Protein AF-A0A524HPJ0-F1 (afdb_monomer_lite)

pLDDT: mean 76.22, std 23.1, range [31.06, 98.56]

Structure (mmCIF, N/CA/C/O backbone):
data_AF-A0A524HPJ0-F1
#
_entry.id   AF-A0A524HPJ0-F1
#
loop_
_atom_site.group_PDB
_atom_site.id
_atom_site.type_symbol
_atom_site.label_atom_id
_atom_site.label_alt_id
_atom_site.label_comp_id
_atom_site.label_asym_id
_atom_site.label_entity_id
_atom_site.label_seq_id
_atom_site.pdbx_PDB_ins_code
_atom_site.Cartn_x
_atom_site.Cartn_y
_atom_site.Cartn_z
_atom_site.occupancy
_atom_site.B_iso_or_equiv
_atom_site.auth_seq_id
_atom_site.auth_comp_id
_atom_site.auth_asym_id
_atom_site.auth_atom_id
_atom_site.pdbx_PDB_model_num
ATOM 1 N N . MET A 1 1 ? 56.370 31.142 25.743 1.00 41.59 1 MET A N 1
ATOM 2 C CA . MET A 1 1 ? 56.192 31.815 24.438 1.00 41.59 1 MET A CA 1
ATOM 3 C C . MET A 1 1 ? 54.738 31.667 24.029 1.00 41.59 1 MET A C 1
ATOM 5 O O . MET A 1 1 ? 54.188 30.585 24.169 1.00 41.59 1 MET A O 1
ATOM 9 N N . ALA A 1 2 ? 54.113 32.794 23.702 1.00 38.22 2 ALA A N 1
ATOM 10 C CA . ALA A 1 2 ? 52.675 33.001 23.570 1.00 38.22 2 ALA A CA 1
ATOM 11 C C . ALA A 1 2 ? 52.107 32.526 22.221 1.00 38.22 2 ALA A C 1
ATOM 13 O O . ALA A 1 2 ? 52.840 32.444 21.241 1.00 38.22 2 ALA A O 1
ATOM 14 N N . GLY A 1 3 ? 50.790 32.305 22.165 1.00 38.19 3 GLY A N 1
ATOM 15 C CA . GLY A 1 3 ? 50.068 32.089 20.910 1.00 38.19 3 GLY A CA 1
ATOM 16 C C . GLY A 1 3 ? 48.595 31.740 21.110 1.00 38.19 3 GLY A C 1
ATOM 17 O O . GLY A 1 3 ? 48.190 30.614 20.860 1.00 38.19 3 GLY A O 1
ATOM 18 N N . ALA A 1 4 ? 47.804 32.698 21.598 1.00 39.56 4 ALA A N 1
ATOM 19 C CA . ALA A 1 4 ? 46.347 32.613 21.666 1.00 39.56 4 ALA A CA 1
ATOM 20 C C . ALA A 1 4 ? 45.723 33.004 20.314 1.00 39.56 4 ALA A C 1
ATOM 22 O O . ALA A 1 4 ? 46.095 34.033 19.752 1.00 39.56 4 ALA A O 1
ATOM 23 N N . ILE A 1 5 ? 44.730 32.248 19.836 1.00 49.81 5 ILE A N 1
ATOM 24 C CA . ILE A 1 5 ? 43.873 32.647 18.711 1.00 49.81 5 ILE A CA 1
ATOM 25 C C . ILE A 1 5 ? 42.450 32.837 19.243 1.00 49.81 5 ILE A C 1
ATOM 27 O O . ILE A 1 5 ? 41.806 31.900 19.709 1.00 49.81 5 ILE A O 1
ATOM 31 N N . ARG A 1 6 ? 41.986 34.091 19.202 1.00 38.22 6 ARG A N 1
ATOM 32 C CA . ARG A 1 6 ? 40.594 34.506 19.416 1.00 38.22 6 ARG A CA 1
ATOM 33 C C . ARG A 1 6 ? 39.878 34.515 18.066 1.00 38.22 6 ARG A C 1
ATOM 35 O O . ARG A 1 6 ? 40.414 35.077 17.119 1.00 38.22 6 ARG A O 1
ATOM 42 N N . HIS A 1 7 ? 38.631 34.053 18.020 1.00 48.28 7 HIS A N 1
ATOM 43 C CA . HIS A 1 7 ? 37.658 34.520 17.029 1.00 48.28 7 HIS A CA 1
ATOM 44 C C . HIS A 1 7 ? 36.387 35.020 17.738 1.00 48.28 7 HIS A C 1
ATOM 46 O O . HIS A 1 7 ? 35.968 34.409 18.722 1.00 48.28 7 HIS A O 1
ATOM 52 N N . PRO A 1 8 ? 35.805 36.153 17.300 1.00 53.81 8 PRO A N 1
ATOM 53 C CA . PRO A 1 8 ? 34.710 36.816 17.994 1.00 53.81 8 PRO A CA 1
ATOM 54 C C . PRO A 1 8 ? 33.339 36.345 17.497 1.00 53.81 8 PRO A C 1
ATOM 56 O O . PRO A 1 8 ? 33.149 36.063 16.315 1.00 53.81 8 PRO A O 1
ATOM 59 N N . GLY A 1 9 ? 32.361 36.346 18.402 1.00 38.16 9 GLY A N 1
ATOM 60 C CA . GLY A 1 9 ? 30.949 36.242 18.055 1.00 38.16 9 GLY A CA 1
ATOM 61 C C . GLY A 1 9 ? 30.374 37.553 17.514 1.00 38.16 9 GLY A C 1
ATOM 62 O O . GLY A 1 9 ? 30.880 38.637 17.811 1.00 38.16 9 GLY A O 1
ATOM 63 N N . ARG A 1 10 ? 29.259 37.446 16.783 1.00 39.72 10 ARG A N 1
ATOM 64 C CA . ARG A 1 10 ? 28.213 38.477 16.706 1.00 39.72 10 ARG A CA 1
ATOM 65 C C . ARG A 1 10 ? 26.840 37.809 16.605 1.00 39.72 10 ARG A C 1
ATOM 67 O O . ARG A 1 10 ? 26.602 36.981 15.736 1.00 39.72 10 ARG A O 1
ATOM 74 N N . GLN A 1 11 ? 25.980 38.186 17.545 1.00 37.00 11 GLN A N 1
ATOM 75 C CA . GLN A 1 11 ? 24.522 38.063 17.508 1.00 37.00 11 GLN A CA 1
ATOM 76 C C . GLN A 1 11 ? 23.918 39.154 16.595 1.00 37.00 11 GLN A C 1
ATOM 78 O O . GLN A 1 11 ? 24.659 39.998 16.091 1.00 37.00 11 GLN A O 1
ATOM 83 N N . TRP A 1 12 ? 22.577 39.202 16.580 1.00 32.62 12 TRP A N 1
ATOM 84 C CA . TRP A 1 12 ? 21.638 40.198 16.024 1.00 32.62 12 TRP A CA 1
ATOM 85 C C . TRP A 1 12 ? 21.085 39.801 14.648 1.00 32.62 12 TRP A C 1
ATOM 87 O O . TRP A 1 12 ? 21.830 39.384 13.777 1.00 32.62 12 TRP A O 1
ATOM 97 N N . SER A 1 13 ? 19.795 39.915 14.345 1.00 35.34 13 SER A N 1
ATOM 98 C CA . SER A 1 13 ? 18.599 40.304 15.101 1.00 35.34 13 SER A CA 1
ATOM 99 C C . SER A 1 13 ? 17.388 40.019 14.207 1.00 35.34 13 SER A C 1
ATOM 101 O O . SER A 1 13 ? 17.490 40.062 12.982 1.00 35.34 13 SER A O 1
ATOM 103 N N . SER A 1 14 ? 16.242 39.795 14.837 1.00 42.28 14 SER A N 1
ATOM 104 C CA . SER A 1 14 ? 14.907 39.784 14.245 1.00 42.28 14 SER A CA 1
ATOM 105 C C . SER A 1 14 ? 14.629 40.973 13.313 1.00 42.28 14 SER A C 1
ATOM 107 O O . SER A 1 14 ? 14.965 42.113 13.627 1.00 42.28 14 SER A O 1
ATOM 109 N N . ARG A 1 15 ? 13.908 40.714 12.215 1.00 37.38 15 ARG A N 1
ATOM 110 C CA . ARG A 1 15 ? 12.995 41.678 11.585 1.00 37.38 15 ARG A CA 1
ATOM 111 C C . ARG A 1 15 ? 11.817 40.939 10.964 1.00 37.38 15 ARG A C 1
ATOM 113 O O . ARG A 1 15 ? 11.962 40.134 10.052 1.00 37.38 15 ARG A O 1
ATOM 120 N N . SER A 1 16 ? 10.663 41.220 11.540 1.00 42.34 16 SER A N 1
ATOM 121 C CA . SER A 1 16 ? 9.329 40.999 11.013 1.00 42.34 16 SER A CA 1
ATOM 122 C C . SER A 1 16 ? 8.969 42.069 9.971 1.00 42.34 16 SER A C 1
ATOM 124 O O . SER A 1 16 ? 9.645 43.095 9.862 1.00 42.34 16 SER A O 1
ATOM 126 N N . ASN A 1 17 ? 7.811 41.840 9.338 1.00 36.47 17 ASN A N 1
ATOM 127 C CA . ASN A 1 17 ? 6.888 42.793 8.699 1.00 36.47 17 ASN A CA 1
ATOM 128 C C . ASN A 1 17 ? 6.854 42.860 7.145 1.00 36.47 17 ASN A C 1
ATOM 130 O O . ASN A 1 17 ? 7.796 42.421 6.494 1.00 36.47 17 ASN A O 1
ATOM 134 N N . PRO A 1 18 ? 5.714 43.296 6.551 1.00 61.53 18 PRO A N 1
ATOM 135 C CA . PRO A 1 18 ? 4.805 42.436 5.774 1.00 61.53 18 PRO A CA 1
ATOM 136 C C . PRO A 1 18 ? 4.343 43.133 4.458 1.00 61.53 18 PRO A C 1
ATOM 138 O O . PRO A 1 18 ? 5.095 43.925 3.907 1.00 61.53 18 PRO A O 1
ATOM 141 N N . VAL A 1 19 ? 3.084 42.906 4.033 1.00 38.81 19 VAL A N 1
ATOM 142 C CA . VAL A 1 19 ? 2.296 43.575 2.957 1.00 38.81 19 VAL A CA 1
ATOM 143 C C . VAL A 1 19 ? 2.696 43.216 1.501 1.00 38.81 19 VAL A C 1
ATOM 145 O O . VAL A 1 19 ? 3.865 43.039 1.218 1.00 38.81 19 VAL A O 1
ATOM 148 N N . SER A 1 20 ? 1.832 43.040 0.487 1.00 36.84 20 SER A N 1
ATOM 149 C CA . SER A 1 20 ? 0.416 43.368 0.249 1.00 36.84 20 SER A CA 1
ATOM 150 C C . SER A 1 20 ? -0.198 42.511 -0.880 1.00 36.84 20 SER A C 1
ATOM 152 O O . SER A 1 20 ? 0.470 42.170 -1.846 1.00 36.84 20 SER A O 1
ATOM 154 N N . ARG A 1 21 ? -1.509 42.268 -0.739 1.00 37.22 21 ARG A N 1
ATOM 155 C CA . ARG A 1 21 ? -2.628 42.269 -1.718 1.00 37.22 21 ARG A CA 1
ATOM 156 C C . ARG A 1 21 ? -2.356 42.299 -3.243 1.00 37.22 21 ARG A C 1
ATOM 158 O O . ARG A 1 21 ? -1.800 43.266 -3.743 1.00 37.22 21 ARG A O 1
ATOM 165 N N . ALA A 1 22 ? -3.032 41.390 -3.957 1.00 36.88 22 ALA A N 1
ATOM 166 C CA . ALA A 1 22 ? -3.844 41.627 -5.173 1.00 36.88 22 ALA A CA 1
ATOM 167 C C . ALA A 1 22 ? -4.740 40.374 -5.362 1.00 36.88 22 ALA A C 1
ATOM 169 O O . ALA A 1 22 ? -4.213 39.274 -5.457 1.00 36.88 22 ALA A O 1
ATOM 170 N N . TRP A 1 23 ? -6.055 40.363 -5.108 1.00 31.06 23 TRP A N 1
ATOM 171 C CA . TRP A 1 23 ? -7.178 40.913 -5.890 1.00 31.06 23 TRP A CA 1
ATOM 172 C C . TRP A 1 23 ? -7.080 40.665 -7.400 1.00 31.06 23 TRP A C 1
ATOM 174 O O . TRP A 1 23 ? -6.492 41.466 -8.109 1.00 31.06 23 TRP A O 1
ATOM 184 N N . CYS A 1 24 ? -7.742 39.599 -7.862 1.00 34.00 24 CYS A N 1
ATOM 185 C CA . CYS A 1 24 ? -8.448 39.555 -9.144 1.00 34.00 24 CYS A CA 1
ATOM 186 C C . CYS A 1 24 ? -9.646 38.596 -9.029 1.00 34.00 24 CYS A C 1
ATOM 188 O O . CYS A 1 24 ? -9.494 37.377 -9.008 1.00 34.00 24 CYS A O 1
ATOM 190 N N . CYS A 1 25 ? -10.840 39.182 -8.930 1.00 34.62 25 CYS A N 1
ATOM 191 C CA . CYS A 1 25 ? -12.104 38.573 -9.336 1.00 34.62 25 CYS A CA 1
ATOM 192 C C . CYS A 1 25 ? -12.156 38.530 -10.869 1.00 34.62 25 CYS A C 1
ATOM 194 O O . CYS A 1 25 ? -11.770 39.521 -11.473 1.00 34.62 25 CYS A O 1
ATOM 196 N N . PHE A 1 26 ? -12.695 37.473 -11.479 1.00 36.12 26 PHE A N 1
ATOM 197 C CA . PHE A 1 26 ? -13.457 37.510 -12.746 1.00 36.12 26 PHE A CA 1
ATOM 198 C C . PHE A 1 26 ? -14.135 36.131 -12.889 1.00 36.12 26 PHE A C 1
ATOM 200 O O . PHE A 1 26 ? -13.458 35.117 -13.000 1.00 36.12 26 PHE A O 1
ATOM 207 N N . THR A 1 27 ? -15.364 36.003 -12.388 1.00 38.66 27 THR A N 1
ATOM 208 C CA . THR A 1 27 ? -16.648 36.044 -13.121 1.00 38.66 27 THR A CA 1
ATOM 209 C C . THR A 1 27 ? -16.950 34.811 -13.974 1.00 38.66 27 THR A C 1
ATOM 211 O O . THR A 1 27 ? -16.152 34.271 -14.729 1.00 38.66 27 THR A O 1
ATOM 214 N N . THR A 1 28 ? -18.181 34.377 -13.757 1.00 45.66 28 THR A N 1
ATOM 215 C CA . THR A 1 28 ? -18.909 33.223 -14.256 1.00 45.66 28 THR A CA 1
ATOM 216 C C . THR A 1 28 ? -19.332 33.383 -15.716 1.00 45.66 28 THR A C 1
ATOM 218 O O . THR A 1 28 ? -19.801 34.445 -16.119 1.00 45.66 28 THR A O 1
ATOM 221 N N . SER A 1 29 ? -19.312 32.291 -16.481 1.00 39.66 29 SER A N 1
ATOM 222 C CA . SER A 1 29 ? -20.118 32.156 -17.698 1.00 39.66 29 SER A CA 1
ATOM 223 C C . SER A 1 29 ? -20.801 30.783 -17.735 1.00 39.66 29 SER A C 1
ATOM 225 O O . SER A 1 29 ? -20.181 29.735 -17.580 1.00 39.66 29 SER A O 1
ATOM 227 N N . ARG A 1 30 ? -22.134 30.824 -17.851 1.00 45.22 30 ARG A N 1
ATOM 228 C CA . ARG A 1 30 ? -23.053 29.684 -18.007 1.00 45.22 30 ARG A CA 1
ATOM 229 C C . ARG A 1 30 ? -23.137 29.254 -19.483 1.00 45.22 30 ARG A C 1
ATOM 231 O O . ARG A 1 30 ? -22.907 30.095 -20.350 1.00 45.22 30 ARG A O 1
ATOM 238 N N . PRO A 1 31 ? -23.550 28.006 -19.775 1.00 50.53 31 PRO A N 1
ATOM 239 C CA . PRO A 1 31 ? -23.745 27.518 -21.138 1.00 50.53 31 PRO A CA 1
ATOM 240 C C . PRO A 1 31 ? -25.118 27.909 -21.715 1.00 50.53 31 PRO A C 1
ATOM 242 O O . PRO A 1 31 ? -26.133 27.900 -21.016 1.00 50.53 31 PRO A O 1
ATOM 245 N N . THR A 1 32 ? -25.147 28.222 -23.011 1.00 44.53 32 THR A N 1
ATOM 246 C CA . THR A 1 32 ? -26.349 28.480 -23.814 1.00 44.53 32 THR A CA 1
ATOM 247 C C . THR A 1 32 ? -26.861 27.199 -24.472 1.00 44.53 32 THR A C 1
ATOM 249 O O . THR A 1 32 ? -26.128 26.495 -25.160 1.00 44.53 32 THR A O 1
ATOM 252 N N . ALA A 1 33 ? -28.151 26.926 -24.273 1.00 43.09 33 ALA A N 1
ATOM 253 C CA . ALA A 1 33 ? -28.924 25.928 -25.001 1.00 43.09 33 ALA A CA 1
ATOM 254 C C . ALA A 1 33 ? -29.223 26.408 -26.431 1.00 43.09 33 ALA A C 1
ATOM 256 O O . ALA A 1 33 ? -29.445 27.598 -26.663 1.00 43.09 33 ALA A O 1
ATOM 257 N N . THR A 1 34 ? -29.274 25.490 -27.395 1.00 45.03 34 THR A N 1
ATOM 258 C CA . THR A 1 34 ? -29.779 25.773 -28.745 1.00 45.03 34 THR A CA 1
ATOM 259 C C . THR A 1 34 ? -30.617 24.597 -29.229 1.00 45.03 34 THR A C 1
ATOM 261 O O . THR A 1 34 ? -30.110 23.532 -29.565 1.00 45.03 34 THR A O 1
ATOM 264 N N . THR A 1 35 ? -31.925 24.814 -29.219 1.00 45.28 35 THR A N 1
ATOM 265 C CA . THR A 1 35 ? -32.954 24.016 -29.889 1.00 45.28 35 THR A CA 1
ATOM 266 C C . THR A 1 35 ? -32.968 24.356 -31.382 1.00 45.28 35 THR A C 1
ATOM 268 O O . THR A 1 35 ? -32.745 25.517 -31.734 1.00 45.28 35 THR A O 1
ATOM 271 N N . PRO A 1 36 ? -33.377 23.420 -32.250 1.00 57.00 36 PRO A N 1
ATOM 272 C CA . PRO A 1 36 ? -34.261 23.810 -33.342 1.00 57.00 36 PRO A CA 1
ATOM 273 C C . PRO A 1 36 ? -35.535 22.955 -33.410 1.00 57.00 36 PRO A C 1
ATOM 275 O O . PRO A 1 36 ? -35.515 21.731 -33.304 1.00 57.00 36 PRO A O 1
ATOM 278 N N . LEU A 1 37 ? -36.652 23.664 -33.587 1.00 42.34 37 LEU A N 1
ATOM 279 C CA . LEU A 1 37 ? -37.944 23.189 -34.089 1.00 42.34 37 LEU A CA 1
ATOM 280 C C . LEU A 1 37 ? -37.965 23.287 -35.629 1.00 42.34 37 LEU A C 1
ATOM 282 O O . LEU A 1 37 ? -37.091 23.942 -36.194 1.00 42.34 37 LEU A O 1
ATOM 286 N N . ILE A 1 38 ? -39.039 22.747 -36.235 1.00 41.50 38 ILE A N 1
ATOM 287 C CA . ILE A 1 38 ? -39.554 22.850 -37.630 1.00 41.50 38 ILE A CA 1
ATOM 288 C C . ILE A 1 38 ? -39.478 21.486 -38.352 1.00 41.50 38 ILE A C 1
ATOM 290 O O . ILE A 1 38 ? -38.431 20.859 -38.338 1.00 41.50 38 ILE A O 1
ATOM 294 N N . ALA A 1 39 ? -40.465 20.959 -39.085 1.00 37.81 39 ALA A N 1
ATOM 295 C CA . ALA A 1 39 ? -41.920 21.115 -39.216 1.00 37.81 39 ALA A CA 1
ATOM 296 C C . ALA A 1 39 ? -42.402 20.092 -40.285 1.00 37.81 39 ALA A C 1
ATOM 298 O O . ALA A 1 39 ? -41.612 19.642 -41.109 1.00 37.81 39 ALA A O 1
ATOM 299 N N . CYS A 1 40 ? -43.719 19.861 -40.321 1.00 31.84 40 CYS A N 1
ATOM 300 C CA . CYS A 1 40 ? -44.555 19.501 -41.483 1.00 31.84 40 CYS A CA 1
ATOM 301 C C . CYS A 1 40 ? -44.622 18.053 -42.041 1.00 31.84 40 CYS A C 1
ATOM 303 O O . CYS A 1 40 ? -43.725 17.529 -42.690 1.00 31.84 40 CYS A O 1
ATOM 305 N N . SER A 1 41 ? -45.835 17.515 -41.852 1.00 42.00 41 SER A N 1
ATOM 306 C CA . SER A 1 41 ? -46.664 16.499 -42.541 1.00 42.00 41 SER A CA 1
ATOM 307 C C . SER A 1 41 ? -46.621 16.531 -44.094 1.00 42.00 41 SER A C 1
ATOM 309 O O . SER A 1 41 ? -46.179 17.552 -44.622 1.00 42.00 41 SER A O 1
ATOM 311 N N . PRO A 1 42 ? -47.149 15.526 -44.861 1.00 56.06 42 PRO A N 1
ATOM 312 C CA . PRO A 1 42 ? -48.597 15.200 -44.920 1.00 56.06 42 PRO A CA 1
ATOM 313 C C . PRO A 1 42 ? -49.046 13.732 -45.237 1.00 56.06 42 PRO A C 1
ATOM 315 O O . PRO A 1 42 ? -48.435 12.998 -46.000 1.00 56.06 42 PRO A O 1
ATOM 318 N N . THR A 1 43 ? -50.206 13.368 -44.671 1.00 41.22 43 THR A N 1
ATOM 319 C CA . THR A 1 43 ? -51.452 12.824 -45.287 1.00 41.22 43 THR A CA 1
ATOM 320 C C . THR A 1 43 ? -51.472 11.669 -46.326 1.00 41.22 43 THR A C 1
ATOM 322 O O . THR A 1 43 ? -51.120 11.866 -47.484 1.00 41.22 43 THR A O 1
ATOM 325 N N . ARG A 1 44 ? -52.157 10.552 -45.983 1.00 36.72 44 ARG A N 1
ATOM 326 C CA . ARG A 1 44 ? -53.198 9.819 -46.781 1.00 36.72 44 ARG A CA 1
ATOM 327 C C . ARG A 1 44 ? -53.797 8.666 -45.939 1.00 36.72 44 ARG A C 1
ATOM 329 O O . ARG A 1 44 ? -53.044 7.837 -45.453 1.00 36.72 44 ARG A O 1
ATOM 336 N N . SER A 1 45 ? -55.058 8.741 -45.483 1.00 40.72 45 SER A N 1
ATOM 337 C CA . SER A 1 45 ? -56.304 8.147 -46.051 1.00 40.72 45 SER A CA 1
ATOM 338 C C . SER A 1 45 ? -56.208 6.632 -46.342 1.00 40.72 45 SER A C 1
ATOM 340 O O . SER A 1 45 ? -55.282 6.204 -47.014 1.00 40.72 45 SER A O 1
ATOM 342 N N . ARG A 1 46 ? -57.078 5.730 -45.851 1.00 40.97 46 ARG A N 1
ATOM 343 C CA . ARG A 1 46 ? -58.535 5.571 -46.085 1.00 40.97 46 ARG A CA 1
ATOM 344 C C . ARG A 1 46 ? -59.032 4.369 -45.226 1.00 40.97 46 ARG A C 1
ATOM 346 O O . ARG A 1 46 ? -58.348 3.360 -45.186 1.00 40.97 46 ARG A O 1
ATOM 353 N N . THR A 1 47 ? -60.045 4.524 -44.364 1.00 41.78 47 THR A N 1
ATOM 354 C CA . THR A 1 47 ? -61.475 4.112 -44.490 1.00 41.78 47 THR A CA 1
ATOM 355 C C . THR A 1 47 ? -61.864 2.646 -44.221 1.00 41.78 47 THR A C 1
ATOM 357 O O . THR A 1 47 ? -61.340 1.740 -44.854 1.00 41.78 47 THR A O 1
ATOM 360 N N . HIS A 1 48 ? -62.957 2.527 -43.442 1.00 39.81 48 HIS A N 1
ATOM 361 C CA . HIS A 1 48 ? -63.939 1.427 -43.304 1.00 39.81 48 HIS A CA 1
ATOM 362 C C . HIS A 1 48 ? -63.526 0.247 -42.407 1.00 39.81 48 HIS A C 1
ATOM 364 O O . HIS A 1 48 ? -62.448 -0.295 -42.551 1.00 39.81 48 HIS A O 1
ATOM 370 N N . GLY A 1 49 ? -64.327 -0.235 -41.459 1.00 34.62 49 GLY A N 1
ATOM 371 C CA . GLY A 1 49 ? -65.695 0.071 -41.050 1.00 34.62 49 GLY A CA 1
ATOM 372 C C . GLY A 1 49 ? -66.048 -0.832 -39.856 1.00 34.62 49 GLY A C 1
ATOM 373 O O . GLY A 1 49 ? -65.518 -1.933 -39.732 1.00 34.62 49 GLY A O 1
ATOM 374 N N . ALA A 1 50 ? -66.908 -0.350 -38.959 1.00 40.38 50 ALA A N 1
ATOM 375 C CA . ALA A 1 50 ? -67.558 -1.186 -37.947 1.00 40.38 50 ALA A CA 1
ATOM 376 C C . ALA A 1 50 ? -68.548 -2.158 -38.632 1.00 40.38 50 ALA A C 1
ATOM 378 O O . ALA A 1 50 ? -68.991 -1.866 -39.747 1.00 40.38 50 ALA A O 1
ATOM 379 N N . PRO A 1 51 ? -68.958 -3.263 -37.977 1.00 52.03 51 PRO A N 1
ATOM 380 C CA . PRO A 1 51 ? -70.146 -3.114 -37.134 1.00 52.03 51 PRO A CA 1
ATOM 381 C C . PRO A 1 51 ? -70.232 -4.011 -35.877 1.00 52.03 51 PRO A C 1
ATOM 383 O O . PRO A 1 51 ? -69.653 -5.084 -35.784 1.00 52.03 51 PRO A O 1
ATOM 386 N N . ALA A 1 52 ? -71.089 -3.528 -34.973 1.00 37.22 52 ALA A N 1
ATOM 387 C CA . ALA A 1 52 ? -72.090 -4.247 -34.178 1.00 37.22 52 ALA A CA 1
ATOM 388 C C . ALA A 1 52 ? -71.689 -5.233 -33.058 1.00 37.22 52 ALA A C 1
ATOM 390 O O . ALA A 1 52 ? -71.151 -6.317 -33.255 1.00 37.22 52 ALA A O 1
ATOM 391 N N . ARG A 1 53 ? -72.168 -4.864 -31.860 1.00 45.66 53 ARG A N 1
ATOM 392 C CA . ARG A 1 53 ? -72.494 -5.727 -30.717 1.00 45.66 53 ARG A CA 1
ATOM 393 C C . ARG A 1 53 ? -73.426 -6.871 -31.120 1.00 45.66 53 ARG A C 1
ATOM 395 O O . ARG A 1 53 ? -74.458 -6.604 -31.726 1.00 45.66 53 ARG A O 1
ATOM 402 N N . VAL A 1 54 ? -73.182 -8.061 -30.570 1.00 43.59 54 VAL A N 1
ATOM 403 C CA . VAL A 1 54 ? -74.240 -9.002 -30.174 1.00 43.59 54 VAL A CA 1
ATOM 404 C C . VAL A 1 54 ? -73.873 -9.631 -28.827 1.00 43.59 54 VAL A C 1
ATOM 406 O O . VAL A 1 54 ? -72.749 -10.065 -28.596 1.00 43.59 54 VAL A O 1
ATOM 409 N N . SER A 1 55 ? -74.857 -9.603 -27.935 1.00 42.34 55 SER A N 1
ATOM 410 C CA . SER A 1 55 ? -74.920 -10.243 -26.623 1.00 42.34 55 SER A CA 1
ATOM 411 C C . SER A 1 55 ? -74.885 -11.771 -26.745 1.00 42.34 55 SER A C 1
ATOM 413 O O . SER A 1 55 ? -75.630 -12.323 -27.550 1.00 42.34 55 SER A O 1
ATOM 415 N N . ALA A 1 56 ? -74.101 -12.462 -25.914 1.00 45.47 56 ALA A N 1
ATOM 416 C CA . ALA A 1 56 ? -74.310 -13.884 -25.654 1.00 45.47 56 ALA A CA 1
ATOM 417 C C . ALA A 1 56 ? -74.001 -14.216 -24.187 1.00 45.47 56 ALA A C 1
ATOM 419 O O . ALA A 1 56 ? -72.885 -14.092 -23.691 1.00 45.47 56 ALA A O 1
ATOM 420 N N . SER A 1 57 ? -75.075 -14.602 -23.515 1.00 41.59 57 SER A N 1
ATOM 421 C CA . SER A 1 57 ? -75.234 -15.054 -22.140 1.00 41.59 57 SER A CA 1
ATOM 422 C C . SER A 1 57 ? -74.309 -16.204 -21.734 1.00 41.59 57 SER A C 1
ATOM 424 O O . SER A 1 57 ? -74.231 -17.225 -22.418 1.00 41.59 57 SER A O 1
ATOM 426 N N . ALA A 1 58 ? -73.710 -16.077 -20.550 1.00 50.97 58 ALA A N 1
ATOM 427 C CA . ALA A 1 58 ? -73.003 -17.145 -19.855 1.00 50.97 58 ALA A CA 1
ATOM 428 C C . ALA A 1 58 ? -73.960 -18.282 -19.430 1.00 50.97 58 ALA A C 1
ATOM 430 O O . ALA A 1 58 ? -74.996 -18.004 -18.816 1.00 50.97 58 ALA A O 1
ATOM 431 N N . PRO A 1 59 ? -73.629 -19.564 -19.675 1.00 48.88 59 PRO A N 1
ATOM 432 C CA . PRO A 1 59 ? -74.380 -20.668 -19.106 1.00 48.88 59 PRO A CA 1
ATOM 433 C C . PRO A 1 59 ? -73.939 -20.955 -17.664 1.00 48.88 59 PRO A C 1
ATOM 435 O O . PRO A 1 59 ? -72.796 -21.287 -17.354 1.00 48.88 59 PRO A O 1
ATOM 438 N N . ARG A 1 60 ? -74.938 -20.850 -16.795 1.00 44.91 60 ARG A N 1
ATOM 439 C CA . ARG A 1 60 ? -75.032 -21.273 -15.397 1.00 44.91 60 ARG A CA 1
ATOM 440 C C . ARG A 1 60 ? -74.553 -22.728 -15.224 1.00 44.91 60 ARG A C 1
ATOM 442 O O . ARG A 1 60 ? -75.282 -23.659 -15.570 1.00 44.91 60 ARG A O 1
ATOM 449 N N . ARG A 1 61 ? -73.354 -22.948 -14.669 1.00 40.97 61 ARG A N 1
ATOM 450 C CA . ARG A 1 61 ? -72.910 -24.287 -14.234 1.00 40.97 61 ARG A CA 1
ATOM 451 C C . ARG A 1 61 ? -73.455 -24.568 -12.833 1.00 40.97 61 ARG A C 1
ATOM 453 O O . ARG A 1 61 ? -73.301 -23.765 -11.918 1.00 40.97 61 ARG A O 1
ATOM 460 N N . LYS A 1 62 ? -74.174 -25.684 -12.729 1.00 36.59 62 LYS A N 1
ATOM 461 C CA . LYS A 1 62 ? -74.884 -26.163 -11.542 1.00 36.59 62 LYS A CA 1
ATOM 462 C C . LYS A 1 62 ? -73.909 -26.526 -10.419 1.00 36.59 62 LYS A C 1
ATOM 464 O O . LYS A 1 62 ? -72.847 -27.084 -10.679 1.00 36.59 62 LYS A O 1
ATOM 469 N N . ALA A 1 63 ? -74.334 -26.233 -9.193 1.00 44.09 63 ALA A N 1
ATOM 470 C CA . ALA A 1 63 ? -73.749 -26.720 -7.954 1.00 44.09 63 ALA A CA 1
ATOM 471 C C . ALA A 1 63 ? -73.694 -28.257 -7.936 1.00 44.09 63 ALA A C 1
ATOM 473 O O . ALA A 1 63 ? -74.645 -28.917 -8.360 1.00 44.09 63 ALA A O 1
ATOM 474 N N . GLN A 1 64 ? -72.591 -28.801 -7.425 1.00 46.41 64 GLN A N 1
ATOM 475 C CA . GLN A 1 64 ? -72.456 -30.205 -7.039 1.00 46.41 64 GLN A CA 1
ATOM 476 C C . GLN A 1 64 ? -72.292 -30.305 -5.514 1.00 46.41 64 GLN A C 1
ATOM 478 O O . GLN A 1 64 ? -71.813 -29.351 -4.898 1.00 46.41 64 GLN A O 1
ATOM 483 N N . PRO A 1 65 ? -72.764 -31.406 -4.906 1.00 49.09 65 PRO A N 1
ATOM 484 C CA . PRO A 1 65 ? -73.207 -31.437 -3.517 1.00 49.09 65 PRO A CA 1
ATOM 485 C C . PRO A 1 65 ? -72.053 -31.640 -2.538 1.00 49.09 65 PRO A C 1
ATOM 487 O O . PRO A 1 65 ? -71.081 -32.331 -2.834 1.00 49.09 65 PRO A O 1
ATOM 490 N N . SER A 1 66 ? -72.216 -31.079 -1.341 1.00 52.38 66 SER A N 1
ATOM 491 C CA . SER A 1 66 ? -71.478 -31.465 -0.141 1.00 52.38 66 SER A CA 1
ATOM 492 C C . SER A 1 66 ? -71.657 -32.966 0.124 1.00 52.38 66 SER A C 1
ATOM 494 O O . SER A 1 66 ? -72.804 -33.425 0.092 1.00 52.38 66 SER A O 1
ATOM 496 N N . PRO A 1 67 ? -70.584 -33.726 0.403 1.00 52.59 67 PRO A N 1
ATOM 497 C CA . PRO A 1 67 ? -70.717 -35.127 0.769 1.00 52.59 67 PRO A CA 1
ATOM 498 C C . PRO A 1 67 ? -71.518 -35.242 2.070 1.00 52.59 67 PRO A C 1
ATOM 500 O O . PRO A 1 67 ? -71.213 -34.600 3.077 1.00 52.59 67 PRO A O 1
ATOM 503 N N . SER A 1 68 ? -72.597 -36.012 1.968 1.00 54.97 68 SER A N 1
ATOM 504 C CA . SER A 1 68 ? -73.559 -36.363 3.001 1.00 54.97 68 SER A CA 1
ATOM 505 C C . SER A 1 68 ? -72.918 -37.176 4.124 1.00 54.97 68 SER A C 1
ATOM 507 O O . SER A 1 68 ? -71.945 -37.900 3.921 1.00 54.97 68 SER A O 1
ATOM 509 N N . ASP A 1 69 ? -73.507 -37.051 5.309 1.00 51.94 69 ASP A N 1
ATOM 510 C CA . ASP A 1 69 ? -73.071 -37.542 6.621 1.00 51.94 69 ASP A CA 1
ATOM 511 C C . ASP A 1 69 ? -72.935 -39.078 6.795 1.00 51.94 69 ASP A C 1
ATOM 513 O O . ASP A 1 69 ? -72.960 -39.573 7.919 1.00 51.94 69 ASP A O 1
ATOM 517 N N . GLU A 1 70 ? -72.717 -39.850 5.729 1.00 51.38 70 GLU A N 1
ATOM 518 C CA . GLU A 1 70 ? -72.577 -41.317 5.784 1.00 51.38 70 GLU A CA 1
ATOM 519 C C . GLU A 1 70 ? -71.127 -41.829 5.671 1.00 51.38 70 GLU A C 1
ATOM 521 O O . GLU A 1 70 ? -70.846 -42.942 6.105 1.00 51.38 70 GLU A O 1
ATOM 526 N N . GLU A 1 71 ? -70.158 -41.014 5.231 1.00 46.84 71 GLU A N 1
ATOM 527 C CA . GLU A 1 71 ? -68.720 -41.383 5.239 1.00 46.84 71 GLU A CA 1
ATOM 528 C C . GLU A 1 71 ? -67.991 -41.027 6.552 1.00 46.84 71 GLU A C 1
ATOM 530 O O . GLU A 1 71 ? -66.785 -41.232 6.699 1.00 46.84 71 GLU A O 1
ATOM 535 N N . ARG A 1 72 ? -68.712 -40.500 7.549 1.00 52.00 72 ARG A N 1
ATOM 536 C CA . ARG A 1 72 ? -68.142 -40.069 8.840 1.00 52.00 72 ARG A CA 1
ATOM 537 C C . ARG A 1 72 ? -68.097 -41.156 9.918 1.00 52.00 72 ARG A C 1
ATOM 539 O O . ARG A 1 72 ? -67.518 -40.914 10.976 1.00 52.00 72 ARG A O 1
ATOM 546 N N . ALA A 1 73 ? -68.665 -42.338 9.676 1.00 44.91 73 ALA A N 1
ATOM 547 C CA . ALA A 1 73 ? -68.844 -43.352 10.721 1.00 44.91 73 ALA A CA 1
ATOM 548 C C . ALA A 1 73 ? -67.880 -44.553 10.661 1.00 44.91 73 ALA A C 1
ATOM 550 O O . ALA A 1 73 ? -67.737 -45.236 11.673 1.00 44.91 73 ALA A O 1
ATOM 551 N N . ASP A 1 74 ? -67.170 -44.789 9.551 1.00 44.97 74 ASP A N 1
ATOM 552 C CA . ASP A 1 74 ? -66.331 -45.997 9.400 1.00 44.97 74 ASP A CA 1
ATOM 553 C C . ASP A 1 74 ? -64.825 -45.759 9.631 1.00 44.97 74 ASP A C 1
ATOM 555 O O . ASP A 1 74 ? -64.041 -46.695 9.783 1.00 44.97 74 ASP A O 1
ATOM 559 N N . MET A 1 75 ? -64.399 -44.495 9.741 1.00 46.38 75 MET A N 1
ATOM 560 C CA . MET A 1 75 ? -62.978 -44.149 9.897 1.00 46.38 75 MET A CA 1
ATOM 561 C C . MET A 1 75 ? -62.484 -44.161 11.357 1.00 46.38 75 MET A C 1
ATOM 563 O O . MET A 1 75 ? -61.281 -44.181 11.596 1.00 46.38 75 MET A O 1
ATOM 567 N N . ASN A 1 76 ? -63.381 -44.218 12.349 1.00 53.19 76 ASN A N 1
ATOM 568 C CA . ASN A 1 76 ? -63.022 -44.077 13.770 1.00 53.19 76 ASN A CA 1
ATOM 569 C C . ASN A 1 76 ? -63.108 -45.366 14.606 1.00 53.19 76 ASN A C 1
ATOM 571 O O . ASN A 1 76 ? -63.130 -45.300 15.837 1.00 53.19 76 ASN A O 1
ATOM 575 N N . ARG A 1 77 ? -63.138 -46.555 13.984 1.00 50.47 77 ARG A N 1
ATOM 576 C CA . ARG A 1 77 ? -63.323 -47.813 14.735 1.00 50.47 77 ARG A CA 1
ATOM 577 C C . ARG A 1 77 ? -62.472 -48.997 14.274 1.00 50.47 77 ARG A C 1
ATOM 579 O O . ARG A 1 77 ? -62.936 -50.131 14.245 1.00 50.47 77 ARG A O 1
ATOM 586 N N . ARG A 1 78 ? -61.193 -48.746 13.995 1.00 50.03 78 ARG A N 1
ATOM 587 C CA . ARG A 1 78 ? -60.116 -49.750 14.087 1.00 50.03 78 ARG A CA 1
ATOM 588 C C . ARG A 1 78 ? -58.926 -49.088 14.785 1.00 50.03 78 ARG A C 1
ATOM 590 O O . ARG A 1 78 ? -58.093 -48.464 14.148 1.00 50.03 78 ARG A O 1
ATOM 597 N N . LEU A 1 79 ? -59.001 -48.931 16.108 1.00 47.88 79 LEU A N 1
ATOM 598 C CA . LEU A 1 79 ? -58.304 -49.815 17.054 1.00 47.88 79 LEU A CA 1
ATOM 599 C C . LEU A 1 79 ? -56.859 -50.052 16.589 1.00 47.88 79 LEU A C 1
ATOM 601 O O . LEU A 1 79 ? -56.612 -50.828 15.675 1.00 47.88 79 LEU A O 1
ATOM 605 N N . SER A 1 80 ? -55.900 -49.275 17.089 1.00 51.69 80 SER A N 1
ATOM 606 C CA . SER A 1 80 ? -55.345 -49.449 18.440 1.00 51.69 80 SER A CA 1
ATOM 607 C C . SER A 1 80 ? -54.902 -50.892 18.650 1.00 51.69 80 SER A C 1
ATOM 609 O O . SER A 1 80 ? -55.703 -51.686 19.125 1.00 51.69 80 SER A O 1
ATOM 611 N N . GLN A 1 81 ? -53.652 -51.200 18.278 1.00 51.25 81 GLN A N 1
ATOM 612 C CA . GLN A 1 81 ? -52.714 -52.123 18.952 1.00 51.25 81 GLN A CA 1
ATOM 613 C C . GLN A 1 81 ? -51.614 -52.595 17.982 1.00 51.25 81 GLN A C 1
ATOM 615 O O . GLN A 1 81 ? -51.771 -53.599 17.301 1.00 51.25 81 GLN A O 1
ATOM 620 N N . ALA A 1 82 ? -50.502 -51.852 17.945 1.00 50.78 82 ALA A N 1
ATOM 621 C CA . ALA A 1 82 ? -49.136 -52.288 17.599 1.00 50.78 82 ALA A CA 1
ATOM 622 C C . ALA A 1 82 ? -48.243 -51.028 17.689 1.00 50.78 82 ALA A C 1
ATOM 624 O O . ALA A 1 82 ? -48.162 -50.249 16.751 1.00 50.78 82 ALA A O 1
ATOM 625 N N . VAL A 1 83 ? -47.871 -50.544 18.875 1.00 44.88 83 VAL A N 1
ATOM 626 C CA . VAL A 1 83 ? -46.733 -50.992 19.696 1.00 44.88 83 VAL A CA 1
ATOM 627 C C . VAL A 1 83 ? -45.401 -51.001 18.931 1.00 44.88 83 VAL A C 1
ATOM 629 O O . VAL A 1 83 ? -45.132 -51.882 18.127 1.00 44.88 83 VAL A O 1
ATOM 632 N N . LEU A 1 84 ? -44.569 -50.045 19.357 1.00 49.00 84 LEU A N 1
ATOM 633 C CA . LEU A 1 84 ? -43.106 -50.032 19.407 1.00 49.00 84 LEU A CA 1
ATOM 634 C C . LEU A 1 84 ? -42.304 -49.700 18.141 1.00 49.00 84 LEU A C 1
ATOM 636 O O . LEU A 1 84 ? -42.050 -50.535 17.285 1.00 49.00 84 LEU A O 1
ATOM 640 N N . GLY A 1 85 ? -41.714 -48.502 18.200 1.00 48.75 85 GLY A N 1
ATOM 641 C CA . GLY A 1 85 ? -40.357 -48.265 17.725 1.00 48.75 85 GLY A CA 1
ATOM 642 C C . GLY A 1 85 ? -40.276 -47.644 16.342 1.00 48.75 85 GLY A C 1
ATOM 643 O O . GLY A 1 85 ? -40.251 -48.361 15.360 1.00 48.75 85 GLY A O 1
ATOM 644 N N . ILE A 1 86 ? -40.196 -46.314 16.289 1.00 54.25 86 ILE A N 1
ATOM 645 C CA . ILE A 1 86 ? -39.135 -45.529 15.629 1.00 54.25 86 ILE A CA 1
ATOM 646 C C . ILE A 1 86 ? -39.392 -44.078 16.071 1.00 54.25 86 ILE A C 1
ATOM 648 O O . ILE A 1 86 ? -40.005 -43.264 15.390 1.00 54.25 86 ILE A O 1
ATOM 652 N N . LEU A 1 87 ? -38.962 -43.767 17.294 1.00 50.75 87 LEU A N 1
ATOM 653 C CA . LEU A 1 87 ? -38.621 -42.402 17.685 1.00 50.75 87 LEU A CA 1
ATOM 654 C C . LEU A 1 87 ? -37.170 -42.229 17.226 1.00 50.75 87 LEU A C 1
ATOM 656 O O . LEU A 1 87 ? -36.233 -42.417 17.997 1.00 50.75 87 LEU A O 1
ATOM 660 N N . ALA A 1 88 ? -36.975 -42.008 15.925 1.00 57.56 88 ALA A N 1
ATOM 661 C CA . ALA A 1 88 ? -35.673 -41.592 15.429 1.00 57.56 88 ALA A CA 1
ATOM 662 C C . ALA A 1 88 ? -35.420 -40.187 15.992 1.00 57.56 88 ALA A C 1
ATOM 664 O O . ALA A 1 88 ? -36.234 -39.293 15.737 1.00 57.56 88 ALA A O 1
ATOM 665 N N . PRO A 1 89 ? -34.346 -39.952 16.763 1.00 53.44 89 PRO A N 1
ATOM 666 C CA . PRO A 1 89 ? -33.983 -38.588 17.071 1.00 53.44 89 PRO A CA 1
ATOM 667 C C . PRO A 1 89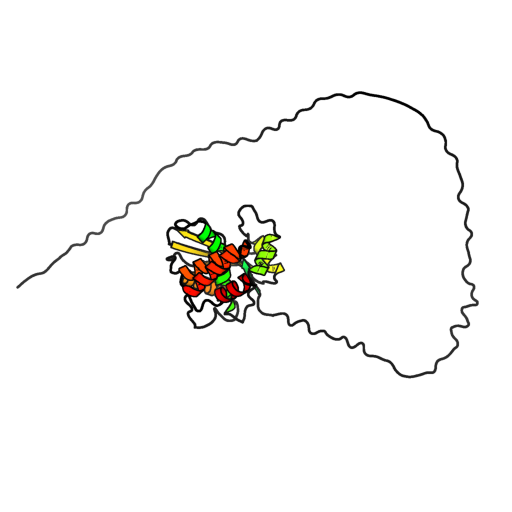 ? -33.590 -37.961 15.732 1.00 53.44 89 PRO A C 1
ATOM 669 O O . PRO A 1 89 ? -32.686 -38.459 15.057 1.00 53.44 89 PRO A O 1
ATOM 672 N N . LEU A 1 90 ? -34.257 -36.874 15.331 1.00 57.69 90 LEU A N 1
ATOM 673 C CA . LEU A 1 90 ? -33.628 -35.910 14.435 1.00 57.69 90 LEU A CA 1
ATOM 674 C C . LEU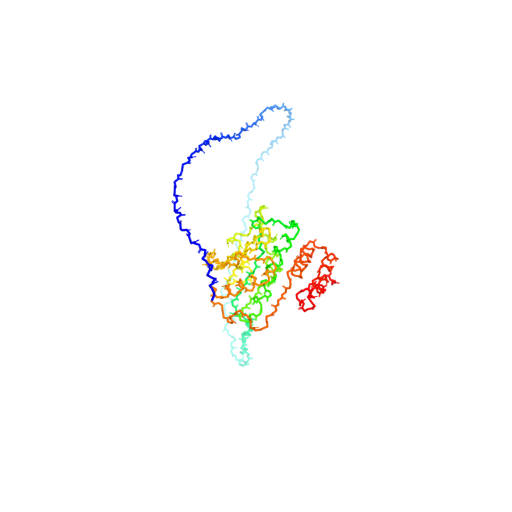 A 1 90 ? -32.415 -35.377 15.202 1.00 57.69 90 LEU A C 1
ATOM 676 O O . LEU A 1 90 ? -32.495 -34.393 15.934 1.00 57.69 90 LEU A O 1
ATOM 680 N N . ALA A 1 91 ? -31.299 -36.092 15.094 1.00 58.75 91 ALA A N 1
ATOM 681 C CA . ALA A 1 91 ? -29.998 -35.570 15.426 1.00 58.75 91 ALA A CA 1
ATOM 682 C C . ALA A 1 91 ? -29.792 -34.391 14.478 1.00 58.75 91 ALA A C 1
ATOM 684 O O . ALA A 1 91 ? -29.483 -34.565 13.300 1.00 58.75 91 ALA A O 1
ATOM 685 N N . VAL A 1 92 ? -30.051 -33.187 14.986 1.00 63.56 92 VAL A N 1
ATOM 686 C CA . VAL A 1 92 ? -29.561 -31.953 14.392 1.00 63.56 92 VAL A CA 1
ATOM 687 C C . VAL A 1 92 ? -28.052 -32.127 14.364 1.00 63.56 92 VAL A C 1
ATOM 689 O O . VAL A 1 92 ? -27.379 -31.992 15.385 1.00 63.56 92 VAL A O 1
ATOM 692 N N . ILE A 1 93 ? -27.526 -32.530 13.211 1.00 63.62 93 ILE A N 1
ATOM 693 C CA . ILE A 1 93 ? -26.101 -32.470 12.941 1.00 63.62 93 ILE A CA 1
ATOM 694 C C . ILE A 1 93 ? -25.808 -30.976 12.970 1.00 63.62 93 ILE A C 1
ATOM 696 O O . ILE A 1 93 ? -26.060 -30.262 12.000 1.00 63.62 93 ILE A O 1
ATOM 700 N N . ALA A 1 94 ? -25.368 -30.487 14.128 1.00 62.81 94 ALA A N 1
ATOM 701 C CA . ALA A 1 94 ? -24.702 -29.210 14.231 1.00 62.81 94 ALA A CA 1
ATOM 702 C C . ALA A 1 94 ? -23.471 -29.345 13.338 1.00 62.81 94 ALA A C 1
ATOM 704 O O . ALA A 1 94 ? -22.445 -29.886 13.750 1.00 62.81 94 ALA A O 1
ATOM 705 N N . ALA A 1 95 ? -23.610 -28.946 12.071 1.00 62.94 95 ALA A N 1
ATOM 706 C CA . ALA A 1 95 ? -22.458 -28.700 11.234 1.00 62.94 95 ALA A CA 1
ATOM 707 C C . ALA A 1 95 ? -21.547 -27.798 12.071 1.00 62.94 95 ALA A C 1
ATOM 709 O O . ALA A 1 95 ? -22.050 -26.817 12.636 1.00 62.94 95 ALA A O 1
ATOM 710 N N . PRO A 1 96 ? -20.257 -28.138 12.233 1.00 53.75 96 PRO A N 1
ATOM 711 C CA . PRO A 1 96 ? -19.356 -27.217 12.889 1.00 53.75 96 PRO A CA 1
ATOM 712 C C . PRO A 1 96 ? -19.485 -25.924 12.091 1.00 53.75 96 PRO A C 1
ATOM 714 O O . PRO A 1 96 ? -19.238 -25.928 10.882 1.00 53.75 96 PRO A O 1
ATOM 717 N N . LEU A 1 97 ? -19.966 -24.847 12.729 1.00 54.56 97 LEU A N 1
ATOM 718 C CA . LEU A 1 97 ? -19.800 -23.516 12.165 1.00 54.56 97 LEU A CA 1
ATOM 719 C C . LEU A 1 97 ? -18.320 -23.467 11.820 1.00 54.56 97 LEU A C 1
ATOM 721 O O . LEU A 1 97 ? -17.498 -23.619 12.727 1.00 54.56 97 LEU A O 1
ATOM 725 N N . ALA A 1 98 ? -18.006 -23.382 10.522 1.00 51.88 98 ALA A N 1
ATOM 726 C CA . ALA A 1 98 ? -16.646 -23.202 10.047 1.00 51.88 98 ALA A CA 1
ATOM 727 C C . ALA A 1 98 ? -16.021 -22.187 10.989 1.00 51.88 98 ALA A C 1
ATOM 729 O O . ALA A 1 98 ? -16.594 -21.105 11.127 1.00 51.88 98 ALA A O 1
ATOM 730 N N . ALA A 1 99 ? -14.997 -22.614 11.739 1.00 50.47 99 ALA A N 1
ATOM 731 C CA . ALA A 1 99 ? -14.431 -21.840 12.829 1.00 50.47 99 ALA A CA 1
ATOM 732 C C . ALA A 1 99 ? -14.190 -20.437 12.286 1.00 50.47 99 ALA A C 1
ATOM 734 O O . ALA A 1 99 ? -13.309 -20.249 11.446 1.00 50.47 99 ALA A O 1
ATOM 735 N N . GLN A 1 100 ? -15.070 -19.498 12.646 1.00 63.09 100 GLN A N 1
ATOM 736 C CA . GLN A 1 100 ? -14.969 -18.162 12.100 1.00 63.09 100 GLN A CA 1
ATOM 737 C C . GLN A 1 100 ? -13.667 -17.640 12.663 1.00 63.09 100 GLN A C 1
ATOM 739 O O . GLN A 1 100 ? -13.475 -17.649 13.881 1.00 63.09 100 GLN A O 1
ATOM 744 N N . ASP A 1 101 ? -12.738 -17.323 11.768 1.00 73.94 101 ASP A N 1
ATOM 745 C CA . ASP A 1 101 ? -11.442 -16.806 12.150 1.00 73.94 101 ASP A CA 1
ATOM 746 C C . ASP A 1 101 ? -11.683 -15.538 12.973 1.00 73.94 101 ASP A C 1
ATOM 748 O O . ASP A 1 101 ? -12.029 -14.489 12.433 1.00 73.94 101 ASP A O 1
ATOM 752 N N . ALA A 1 102 ? -11.581 -15.674 14.297 1.00 80.12 102 ALA A N 1
ATOM 753 C CA . ALA A 1 102 ? -11.925 -14.630 15.255 1.00 80.12 102 ALA A CA 1
ATOM 754 C C . ALA A 1 102 ? -10.900 -13.488 15.248 1.00 80.12 102 ALA A C 1
ATOM 756 O O . ALA A 1 102 ? -11.067 -12.488 15.951 1.00 80.12 102 ALA A O 1
ATOM 757 N N . ARG A 1 103 ? -9.821 -13.635 14.470 1.00 88.19 103 ARG A N 1
ATOM 758 C CA . ARG A 1 103 ? -8.824 -12.591 14.282 1.00 88.19 103 ARG A CA 1
ATOM 759 C C . ARG A 1 103 ? -9.455 -11.415 13.534 1.00 88.19 103 ARG A C 1
ATOM 761 O O . ARG A 1 103 ? -10.109 -11.621 12.509 1.00 88.19 103 ARG A O 1
ATOM 768 N N . PRO A 1 104 ? -9.223 -10.171 13.988 1.00 89.75 104 PRO A N 1
ATOM 769 C CA . PRO A 1 104 ? -9.687 -8.998 13.266 1.00 89.75 104 PRO A CA 1
ATOM 770 C C . PRO A 1 104 ? -9.160 -9.010 11.827 1.00 89.75 104 PRO A C 1
ATOM 772 O O . PRO A 1 104 ? -7.962 -9.200 11.602 1.00 89.75 104 PRO A O 1
ATOM 775 N N . GLY A 1 105 ? -10.060 -8.816 10.863 1.00 92.62 105 GLY A N 1
ATOM 776 C CA . GLY A 1 105 ? -9.696 -8.685 9.458 1.00 92.62 105 GLY A CA 1
ATOM 777 C C . GLY A 1 105 ? -9.114 -7.301 9.161 1.00 92.62 105 GLY A C 1
ATOM 778 O O . GLY A 1 105 ? -9.675 -6.295 9.598 1.00 92.62 105 GLY A O 1
ATOM 779 N N . LEU A 1 106 ? -8.025 -7.235 8.400 1.00 94.50 106 LEU A N 1
ATOM 780 C CA . LEU A 1 106 ? -7.393 -5.992 7.960 1.00 94.50 106 LEU A CA 1
ATOM 781 C C . LEU A 1 106 ? -7.258 -5.985 6.436 1.00 94.50 106 LEU A C 1
ATOM 783 O O . LEU A 1 106 ? -6.496 -6.771 5.873 1.00 94.50 106 LEU A O 1
ATOM 787 N N . ALA A 1 107 ? -7.999 -5.101 5.772 1.00 95.69 107 ALA A N 1
ATOM 788 C CA . ALA A 1 107 ? -7.939 -4.927 4.326 1.00 95.69 107 ALA A CA 1
ATOM 789 C C . ALA A 1 107 ? -6.988 -3.783 3.984 1.00 95.69 107 ALA A C 1
ATOM 791 O O . ALA A 1 107 ? -7.131 -2.682 4.509 1.00 95.69 107 ALA A O 1
ATOM 792 N N . VAL A 1 108 ? -6.036 -4.025 3.086 1.00 95.31 108 VAL A N 1
ATOM 793 C CA . VAL A 1 108 ? -5.163 -2.975 2.551 1.00 95.31 108 VAL A CA 1
ATOM 794 C C . VAL A 1 108 ? -5.561 -2.715 1.104 1.00 95.31 108 VAL A C 1
ATOM 796 O O . VAL A 1 108 ? -5.572 -3.620 0.267 1.00 95.31 108 VAL A O 1
ATOM 799 N N . LEU A 1 109 ? -5.937 -1.473 0.832 1.00 93.12 109 LEU A N 1
ATOM 800 C CA . LEU A 1 109 ? -6.361 -0.995 -0.477 1.00 93.12 109 LEU A CA 1
ATOM 801 C C . LEU A 1 109 ? -5.148 -0.465 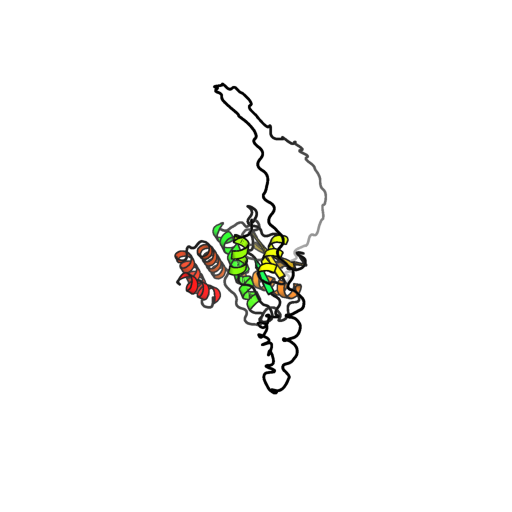-1.257 1.00 93.12 109 LEU A C 1
ATOM 803 O O . LEU A 1 109 ? -4.109 -0.177 -0.651 1.00 93.12 109 LEU A O 1
ATOM 807 N N . PRO A 1 110 ? -5.256 -0.303 -2.587 1.00 89.12 110 PRO A N 1
ATOM 808 C CA . PRO A 1 110 ? -4.250 0.385 -3.379 1.00 89.12 110 PRO A CA 1
ATOM 809 C C . PRO A 1 110 ? -3.951 1.775 -2.818 1.00 89.12 110 PRO A C 1
ATOM 811 O O . PRO A 1 110 ? -4.846 2.496 -2.368 1.00 89.12 110 PRO A O 1
ATOM 814 N N . PHE A 1 111 ? -2.676 2.146 -2.842 1.00 94.06 111 PHE A N 1
ATOM 815 C CA . PHE A 1 111 ? -2.254 3.490 -2.467 1.00 94.06 111 PHE A CA 1
ATOM 816 C C . PHE A 1 111 ? -2.234 4.349 -3.725 1.00 94.06 111 PHE A C 1
ATOM 818 O O . PHE A 1 111 ? -1.908 3.849 -4.794 1.00 94.06 111 PHE A O 1
ATOM 825 N N . SER A 1 112 ? -2.532 5.639 -3.600 1.00 93.56 112 SER A N 1
ATOM 826 C CA . SER A 1 112 ? -2.476 6.573 -4.733 1.00 93.56 112 SER A CA 1
ATOM 827 C C . SER A 1 112 ? -1.259 7.492 -4.651 1.00 93.56 112 SER A C 1
ATOM 829 O O . SER A 1 112 ? -0.920 7.987 -3.569 1.00 93.56 112 SER A O 1
ATOM 831 N N . ASN A 1 113 ? -0.641 7.792 -5.791 1.00 95.25 113 ASN A N 1
ATOM 832 C CA . ASN A 1 113 ? 0.399 8.809 -5.873 1.00 95.25 113 ASN A CA 1
ATOM 833 C C . ASN A 1 113 ? -0.190 10.223 -5.672 1.00 95.25 113 ASN A C 1
ATOM 835 O O . ASN A 1 113 ? -0.998 10.698 -6.466 1.00 95.25 113 ASN A O 1
ATOM 839 N N . GLY A 1 114 ? 0.255 10.929 -4.630 1.00 92.25 114 GLY A N 1
ATOM 840 C CA . GLY A 1 114 ? -0.204 12.274 -4.260 1.00 92.25 114 GLY A CA 1
ATOM 841 C C . GLY A 1 114 ? 0.478 13.434 -4.997 1.00 92.25 114 GLY A C 1
ATOM 842 O O . GLY A 1 114 ? 0.396 14.564 -4.523 1.00 92.25 114 GLY A O 1
ATOM 843 N N . GLY A 1 115 ? 1.169 13.173 -6.111 1.00 90.88 115 GLY A N 1
ATOM 844 C CA . GLY A 1 115 ? 1.894 14.190 -6.886 1.00 90.88 115 GLY A CA 1
ATOM 845 C C . GLY A 1 115 ? 3.414 14.087 -6.764 1.00 90.88 115 GLY A C 1
ATOM 846 O O . GLY A 1 115 ? 4.085 15.073 -6.474 1.00 90.88 115 GLY A O 1
ATOM 847 N N . SER A 1 116 ? 3.953 12.884 -6.955 1.00 94.31 116 SER A N 1
ATOM 848 C CA . SER A 1 116 ? 5.390 12.603 -6.895 1.00 94.31 116 SER A CA 1
ATOM 849 C C . SER A 1 116 ? 6.165 13.098 -8.125 1.00 94.31 116 SER A C 1
ATOM 851 O O . SER A 1 116 ? 5.660 13.047 -9.247 1.00 94.31 116 SER A O 1
ATOM 853 N N . TYR A 1 117 ? 7.420 13.506 -7.915 1.00 93.94 117 TYR A N 1
ATOM 854 C CA . TYR A 1 117 ? 8.351 14.018 -8.924 1.00 93.94 117 TYR A CA 1
ATOM 855 C C . TYR A 1 117 ? 9.768 13.457 -8.735 1.00 93.94 117 TYR A C 1
ATOM 857 O O . TYR A 1 117 ? 10.193 13.135 -7.626 1.00 93.94 117 TYR A O 1
ATOM 865 N N . GLY A 1 118 ? 10.533 13.398 -9.829 1.00 91.62 118 GLY A N 1
ATOM 866 C CA . GLY A 1 118 ? 11.941 12.980 -9.818 1.00 91.62 118 GLY A CA 1
ATOM 867 C C . GLY A 1 118 ? 12.192 11.502 -10.140 1.00 91.62 118 GLY A C 1
ATOM 868 O O . GLY A 1 118 ? 13.305 11.031 -9.919 1.00 91.62 118 GLY A O 1
ATOM 869 N N . GLN A 1 119 ? 11.182 10.782 -10.637 1.00 93.44 119 GLN A N 1
ATOM 870 C CA . GLN A 1 119 ? 11.274 9.440 -11.228 1.00 93.44 119 GLN A CA 1
ATOM 871 C C . GLN A 1 119 ? 10.280 9.315 -12.390 1.00 93.44 119 GLN A C 1
ATOM 873 O O . GLN A 1 119 ? 9.396 10.161 -12.556 1.00 93.44 119 GLN A O 1
ATOM 878 N N . ASP A 1 120 ? 10.401 8.239 -13.166 1.00 94.31 120 ASP A N 1
ATOM 879 C CA . ASP A 1 120 ? 9.447 7.910 -14.223 1.00 94.31 120 ASP A CA 1
ATOM 880 C C . ASP A 1 120 ? 8.044 7.637 -13.665 1.00 94.31 120 ASP A C 1
ATOM 882 O O . ASP A 1 120 ? 7.872 6.993 -12.627 1.00 94.31 120 ASP A O 1
ATOM 886 N N . LYS A 1 121 ? 7.010 8.052 -14.410 1.00 94.44 121 LYS A N 1
ATOM 887 C CA . LYS A 1 121 ? 5.602 7.815 -14.038 1.00 94.44 121 LYS A CA 1
ATOM 888 C C . LYS A 1 121 ? 5.289 6.333 -13.818 1.00 94.44 121 LYS A C 1
ATOM 890 O O . LYS A 1 121 ? 4.473 6.001 -12.964 1.00 94.44 121 LYS A O 1
ATOM 895 N N . GLU A 1 122 ? 5.951 5.450 -14.565 1.00 95.56 122 GLU A N 1
ATOM 896 C CA . GLU A 1 122 ? 5.819 3.999 -14.409 1.00 95.56 122 GLU A CA 1
ATOM 897 C C . GLU A 1 122 ? 6.262 3.527 -13.020 1.00 95.56 122 GLU A C 1
ATOM 899 O O . GLU A 1 122 ? 5.599 2.673 -12.438 1.00 95.56 122 GLU A O 1
ATOM 904 N N . ILE A 1 123 ? 7.334 4.101 -12.462 1.00 96.12 123 ILE A N 1
ATOM 905 C CA . ILE A 1 123 ? 7.815 3.752 -11.119 1.00 96.12 123 ILE A CA 1
ATOM 906 C C . ILE A 1 123 ? 6.752 4.111 -10.084 1.00 96.12 123 ILE A C 1
ATOM 908 O O . ILE A 1 123 ? 6.454 3.305 -9.208 1.00 96.12 123 ILE A O 1
ATOM 912 N N . PHE A 1 124 ? 6.120 5.279 -10.206 1.00 96.12 124 PHE A N 1
ATOM 913 C CA . PHE A 1 124 ? 5.046 5.654 -9.290 1.00 96.12 124 PHE A CA 1
ATOM 914 C C . PHE A 1 124 ? 3.815 4.756 -9.441 1.00 96.12 124 PHE A C 1
ATOM 916 O O . PHE A 1 124 ? 3.326 4.248 -8.439 1.00 96.12 124 PHE A O 1
ATOM 923 N N . ALA A 1 125 ? 3.373 4.470 -10.670 1.00 95.31 125 ALA A N 1
ATOM 924 C CA . ALA A 1 125 ? 2.261 3.544 -10.919 1.00 95.31 125 ALA A CA 1
ATOM 925 C C . ALA A 1 125 ? 2.545 2.118 -10.402 1.00 95.31 125 ALA A C 1
ATOM 927 O O . ALA A 1 125 ? 1.642 1.394 -9.974 1.00 95.31 125 ALA A O 1
ATOM 928 N N . ALA A 1 126 ? 3.811 1.701 -10.430 1.00 96.75 126 ALA A N 1
ATOM 929 C CA . ALA A 1 126 ? 4.262 0.460 -9.822 1.00 96.75 126 ALA A CA 1
ATOM 930 C C . ALA A 1 126 ? 4.188 0.520 -8.288 1.00 96.75 126 ALA A C 1
ATOM 932 O O . ALA A 1 126 ? 3.672 -0.405 -7.658 1.00 96.75 126 ALA A O 1
ATOM 933 N N . LEU A 1 127 ? 4.653 1.609 -7.671 1.00 97.00 127 LEU A N 1
ATOM 934 C CA . LEU A 1 127 ? 4.638 1.783 -6.215 1.00 97.00 127 LEU A CA 1
ATOM 935 C C . LEU A 1 127 ? 3.222 1.818 -5.622 1.00 97.00 127 LEU A C 1
ATOM 937 O O . LEU A 1 127 ? 3.038 1.314 -4.517 1.00 97.00 127 LEU A O 1
ATOM 941 N N . GLU A 1 128 ? 2.216 2.294 -6.362 1.00 95.00 128 GLU A N 1
ATOM 942 C CA . GLU A 1 128 ? 0.790 2.205 -5.978 1.00 95.00 128 GLU A CA 1
ATOM 943 C C . GLU A 1 128 ? 0.335 0.767 -5.668 1.00 95.00 128 GLU A C 1
ATOM 945 O O . GLU A 1 128 ? -0.570 0.555 -4.861 1.00 95.00 128 GLU A O 1
ATOM 950 N N . ARG A 1 129 ? 1.010 -0.230 -6.258 1.00 93.56 129 ARG A N 1
ATOM 951 C CA . ARG A 1 129 ? 0.777 -1.670 -6.052 1.00 93.56 129 ARG A CA 1
ATOM 952 C C . ARG A 1 129 ? 1.774 -2.297 -5.086 1.00 93.56 129 ARG A C 1
ATOM 954 O O . ARG A 1 129 ? 1.402 -3.151 -4.282 1.00 93.56 129 ARG A O 1
ATOM 961 N N . GLY A 1 130 ? 3.039 -1.898 -5.175 1.00 95.88 130 GLY A N 1
ATOM 962 C CA . GLY A 1 130 ? 4.117 -2.478 -4.378 1.00 95.88 130 GLY A CA 1
ATOM 963 C C . GLY A 1 130 ? 4.120 -2.051 -2.915 1.00 95.88 130 GLY A C 1
ATOM 964 O O . GLY A 1 130 ? 4.394 -2.882 -2.049 1.00 95.88 130 GLY A O 1
ATOM 965 N N . ILE A 1 131 ? 3.761 -0.797 -2.620 1.00 96.75 131 ILE A N 1
ATOM 966 C CA . ILE A 1 131 ? 3.610 -0.294 -1.247 1.00 96.75 131 ILE A CA 1
ATOM 967 C C . ILE A 1 131 ? 2.566 -1.106 -0.471 1.00 96.75 131 ILE A C 1
ATOM 969 O O . ILE A 1 131 ? 2.938 -1.680 0.554 1.00 96.75 131 ILE A O 1
ATOM 973 N N . PRO A 1 132 ? 1.305 -1.232 -0.932 1.00 95.62 132 PRO A N 1
ATOM 974 C CA . PRO A 1 132 ? 0.312 -2.012 -0.202 1.00 95.62 132 PRO A CA 1
ATOM 975 C C . PRO A 1 132 ? 0.666 -3.500 -0.146 1.00 95.62 132 PRO A C 1
ATOM 977 O O . PRO A 1 132 ? 0.478 -4.112 0.898 1.00 95.62 132 PRO A O 1
ATOM 980 N N . ALA A 1 133 ? 1.247 -4.085 -1.201 1.00 95.12 133 ALA A N 1
ATOM 981 C CA . ALA A 1 133 ? 1.694 -5.481 -1.169 1.00 95.12 133 ALA A CA 1
ATOM 982 C C . ALA A 1 133 ? 2.791 -5.726 -0.115 1.00 95.12 133 ALA A C 1
ATOM 984 O O . ALA A 1 133 ? 2.751 -6.713 0.616 1.00 95.12 133 ALA A O 1
ATOM 985 N N . THR A 1 134 ? 3.748 -4.805 0.001 1.00 94.94 134 THR A N 1
ATOM 986 C CA . THR A 1 134 ? 4.807 -4.877 1.019 1.00 94.94 134 THR A CA 1
ATOM 987 C C . THR A 1 134 ? 4.240 -4.636 2.416 1.00 94.94 134 THR A C 1
ATOM 989 O O . THR A 1 134 ? 4.613 -5.325 3.360 1.00 94.94 134 THR A O 1
ATOM 992 N N . LEU A 1 135 ? 3.292 -3.705 2.553 1.00 94.88 135 LEU A N 1
ATOM 993 C CA . LEU A 1 135 ? 2.604 -3.444 3.813 1.00 94.88 135 LEU A CA 1
ATOM 994 C C . LEU A 1 135 ? 1.797 -4.665 4.284 1.00 94.88 135 LEU A C 1
ATOM 996 O O . LEU A 1 135 ? 1.861 -5.014 5.460 1.00 94.88 135 LEU A O 1
ATOM 1000 N N . ILE A 1 136 ? 1.099 -5.352 3.373 1.00 93.69 136 ILE A N 1
ATOM 1001 C CA . ILE A 1 136 ? 0.418 -6.629 3.639 1.00 93.69 136 ILE A CA 1
ATOM 1002 C C . ILE A 1 136 ? 1.415 -7.671 4.151 1.00 93.69 136 ILE A C 1
ATOM 1004 O O . ILE A 1 136 ? 1.129 -8.334 5.145 1.00 93.69 136 ILE A O 1
ATOM 1008 N N . ALA A 1 137 ? 2.586 -7.793 3.518 1.00 91.81 137 ALA A N 1
ATOM 1009 C CA . ALA A 1 137 ? 3.618 -8.733 3.950 1.00 91.81 137 ALA A CA 1
ATOM 1010 C C . ALA A 1 137 ? 4.131 -8.419 5.368 1.00 91.81 137 ALA A C 1
ATOM 1012 O O . ALA A 1 137 ? 4.230 -9.327 6.191 1.00 91.81 137 ALA A O 1
ATOM 1013 N N . GLU A 1 138 ? 4.386 -7.145 5.692 1.00 91.38 138 GLU A N 1
ATOM 1014 C CA . GLU A 1 138 ? 4.808 -6.739 7.042 1.00 91.38 138 GLU A CA 1
ATOM 1015 C C . GLU A 1 138 ? 3.722 -6.986 8.097 1.00 91.38 138 GLU A C 1
ATOM 1017 O O . GLU A 1 138 ? 4.011 -7.507 9.176 1.00 91.38 138 GLU A O 1
ATOM 1022 N N . LEU A 1 139 ? 2.465 -6.660 7.786 1.00 91.25 139 LEU A N 1
ATOM 1023 C CA . LEU A 1 139 ? 1.329 -6.882 8.683 1.00 91.25 139 LEU A CA 1
ATOM 1024 C C . LEU A 1 139 ? 1.035 -8.377 8.871 1.00 91.25 139 LEU A C 1
ATOM 1026 O O . LEU A 1 139 ? 0.715 -8.804 9.978 1.00 91.25 139 LEU A O 1
ATOM 1030 N N . GLY A 1 140 ? 1.201 -9.185 7.819 1.00 89.62 140 GLY A N 1
ATOM 1031 C CA . GLY A 1 140 ? 0.968 -10.631 7.831 1.00 89.62 140 GLY A CA 1
ATOM 1032 C C . GLY A 1 140 ? 1.935 -11.414 8.724 1.00 89.62 140 GLY A C 1
ATOM 1033 O O . GLY A 1 140 ? 1.660 -12.560 9.074 1.00 89.62 140 GLY A O 1
ATOM 1034 N N . ARG A 1 141 ? 3.040 -10.794 9.162 1.00 87.56 141 ARG A N 1
ATOM 1035 C CA . ARG A 1 141 ? 3.935 -11.363 10.186 1.00 87.56 141 ARG A CA 1
ATOM 1036 C C . ARG A 1 141 ? 3.265 -11.465 11.553 1.00 87.56 141 ARG A C 1
ATOM 1038 O O . ARG A 1 141 ? 3.701 -12.260 12.384 1.00 87.56 141 ARG A O 1
ATOM 1045 N N . ASN A 1 142 ? 2.241 -10.651 11.803 1.00 85.62 142 ASN A N 1
ATOM 1046 C CA . ASN A 1 142 ? 1.427 -10.758 12.998 1.00 85.62 142 ASN A CA 1
ATOM 1047 C C . ASN A 1 142 ? 0.328 -11.805 12.776 1.00 85.62 142 ASN A C 1
ATOM 1049 O O . ASN A 1 142 ? -0.720 -11.534 12.194 1.00 85.62 142 ASN A O 1
ATOM 1053 N N . THR A 1 143 ? 0.551 -13.005 13.306 1.00 84.06 143 THR A N 1
ATOM 1054 C CA . THR A 1 143 ? -0.388 -14.130 13.196 1.00 84.06 143 THR A CA 1
ATOM 1055 C C . THR A 1 143 ? -1.697 -13.927 13.964 1.00 84.06 143 THR A C 1
ATOM 1057 O O . THR A 1 143 ? -2.620 -14.723 13.792 1.00 84.06 143 THR A O 1
ATOM 1060 N N . SER A 1 144 ? -1.815 -12.869 14.774 1.00 85.94 144 SER A N 1
ATOM 1061 C CA . SER A 1 144 ? -3.027 -12.534 15.536 1.00 85.94 144 SER A CA 1
ATOM 1062 C C . SER A 1 144 ? -4.035 -11.700 14.736 1.00 85.94 144 SER A C 1
ATOM 1064 O O . SER A 1 144 ? -5.137 -11.445 15.219 1.00 85.94 144 SER A O 1
ATOM 1066 N N . VAL A 1 145 ? -3.681 -11.284 13.516 1.00 88.00 145 VAL A N 1
ATOM 1067 C CA . VAL A 1 145 ? -4.529 -10.499 12.609 1.00 88.00 145 VAL A CA 1
ATOM 1068 C C . VAL A 1 145 ? -4.716 -11.282 11.314 1.00 88.00 145 VAL A C 1
ATOM 1070 O O . VAL A 1 145 ? -3.783 -11.918 10.824 1.00 88.00 145 VAL A O 1
ATOM 1073 N N . ARG A 1 146 ? -5.921 -11.237 10.739 1.00 91.19 146 ARG A N 1
ATOM 1074 C CA . ARG A 1 146 ? -6.172 -11.783 9.402 1.00 91.19 146 ARG A CA 1
ATOM 1075 C C . ARG A 1 146 ? -5.999 -10.664 8.382 1.00 91.19 146 ARG A C 1
ATOM 1077 O O . ARG A 1 146 ? -6.877 -9.821 8.232 1.00 91.19 146 ARG A O 1
ATOM 1084 N N . VAL A 1 147 ? -4.867 -10.636 7.688 1.00 91.56 147 VAL A N 1
ATOM 1085 C CA . VAL A 1 147 ? -4.640 -9.669 6.604 1.00 91.56 147 VAL A CA 1
ATOM 1086 C C . VAL A 1 147 ? -5.263 -10.208 5.320 1.00 91.56 147 VAL A C 1
ATOM 1088 O O . VAL A 1 147 ? -4.993 -11.344 4.935 1.00 91.56 147 VAL A O 1
ATOM 1091 N N . ILE A 1 148 ? -6.115 -9.409 4.684 1.00 91.69 148 ILE A N 1
ATOM 1092 C CA . ILE A 1 148 ? -6.771 -9.771 3.426 1.00 91.69 148 ILE A CA 1
ATOM 1093 C C . ILE A 1 148 ? -5.792 -9.575 2.265 1.00 91.69 148 ILE A C 1
ATOM 1095 O O . ILE A 1 148 ? -5.070 -8.574 2.206 1.00 91.69 148 ILE A O 1
ATOM 1099 N N . GLU A 1 149 ? -5.775 -10.525 1.329 1.00 87.56 149 GLU A N 1
ATOM 1100 C CA . GLU A 1 149 ? -4.920 -10.443 0.149 1.00 87.56 149 GLU A CA 1
ATOM 1101 C C . GLU A 1 149 ? -5.335 -9.306 -0.794 1.00 87.56 149 GLU A C 1
ATOM 1103 O O . GLU A 1 149 ? -6.512 -9.031 -1.028 1.00 87.56 149 GLU A O 1
ATOM 1108 N N . ARG A 1 150 ? -4.334 -8.693 -1.432 1.00 87.44 150 ARG A N 1
ATOM 1109 C CA . ARG A 1 150 ? -4.514 -7.599 -2.398 1.00 87.44 150 ARG A CA 1
ATOM 1110 C C . ARG A 1 150 ? -5.445 -7.968 -3.556 1.00 87.44 150 ARG A C 1
ATOM 1112 O O . ARG A 1 150 ? -6.191 -7.126 -4.037 1.00 87.44 150 ARG A O 1
ATOM 1119 N N . THR A 1 151 ? -5.382 -9.204 -4.045 1.00 84.81 151 THR A N 1
ATOM 1120 C CA . THR A 1 151 ? -6.179 -9.631 -5.207 1.00 84.81 151 THR A CA 1
ATOM 1121 C C . THR A 1 151 ? -7.677 -9.594 -4.902 1.00 84.81 151 THR A C 1
ATOM 1123 O O . THR A 1 151 ? -8.472 -9.259 -5.777 1.00 84.81 151 THR A O 1
ATOM 1126 N N . GLU A 1 152 ? -8.070 -9.881 -3.659 1.00 85.81 152 GLU A N 1
ATOM 1127 C CA . GLU A 1 152 ? -9.471 -9.829 -3.238 1.00 85.81 152 GLU A CA 1
ATOM 1128 C C . GLU A 1 152 ? -9.984 -8.389 -3.187 1.00 85.81 152 GLU A C 1
ATOM 1130 O O . GLU A 1 152 ? -11.051 -8.102 -3.732 1.00 85.81 152 GLU A O 1
ATOM 1135 N N . THR A 1 153 ? -9.205 -7.472 -2.599 1.00 84.19 153 THR A N 1
ATOM 1136 C CA . THR A 1 153 ? -9.574 -6.051 -2.541 1.00 84.19 153 THR A CA 1
ATOM 1137 C C . THR A 1 153 ? -9.576 -5.415 -3.929 1.00 84.19 153 THR A C 1
ATOM 1139 O O . THR A 1 153 ? -10.509 -4.681 -4.251 1.00 84.19 153 THR A O 1
ATOM 1142 N N . GLN A 1 154 ? -8.603 -5.747 -4.785 1.00 84.81 154 GLN A N 1
ATOM 1143 C CA . GLN A 1 154 ? -8.535 -5.244 -6.159 1.00 84.81 154 GLN A CA 1
ATOM 1144 C C . GLN A 1 154 ? -9.736 -5.699 -6.995 1.00 84.81 154 GLN A C 1
ATOM 1146 O O . GLN A 1 154 ? -10.385 -4.869 -7.619 1.00 84.81 154 GLN A O 1
ATOM 1151 N N . ARG A 1 155 ? -10.108 -6.985 -6.937 1.00 86.19 155 ARG A N 1
ATOM 1152 C CA . ARG A 1 155 ? -11.249 -7.518 -7.701 1.00 86.19 155 ARG A CA 1
ATOM 1153 C C . ARG A 1 155 ? -12.564 -6.802 -7.378 1.00 86.19 155 ARG A C 1
ATOM 1155 O O . ARG A 1 155 ? -13.423 -6.672 -8.246 1.00 86.19 155 ARG A O 1
ATOM 1162 N N . LEU A 1 156 ? -12.750 -6.391 -6.124 1.00 87.06 156 LEU A N 1
ATOM 1163 C CA . LEU A 1 156 ? -13.944 -5.661 -5.690 1.00 87.06 156 LEU A CA 1
ATOM 1164 C C . LEU A 1 156 ? -13.876 -4.171 -6.048 1.00 87.06 156 LEU A C 1
ATOM 1166 O O . LEU A 1 156 ? -14.903 -3.559 -6.345 1.00 87.06 156 LEU A O 1
ATOM 1170 N N . LEU A 1 157 ? -12.673 -3.591 -6.057 1.00 85.00 157 LEU A N 1
ATOM 1171 C CA . LEU A 1 157 ? -12.449 -2.233 -6.549 1.00 85.00 157 LEU A CA 1
ATOM 1172 C C . LEU A 1 157 ? -12.711 -2.126 -8.052 1.00 85.00 157 LEU A C 1
ATOM 1174 O O . LEU A 1 157 ? -13.363 -1.178 -8.465 1.00 85.00 157 LEU A O 1
ATOM 1178 N N . ASP A 1 158 ? -12.298 -3.119 -8.840 1.00 83.81 158 ASP A N 1
ATOM 1179 C CA . ASP A 1 158 ? -12.534 -3.163 -10.291 1.00 83.81 158 ASP A CA 1
ATOM 1180 C C . ASP A 1 158 ? -14.029 -3.268 -10.647 1.00 83.81 158 ASP A C 1
ATOM 1182 O O . ASP A 1 158 ? -14.435 -2.940 -11.758 1.00 83.81 158 ASP A O 1
ATOM 1186 N N . GLN A 1 159 ? -14.857 -3.737 -9.707 1.00 81.38 159 GLN A N 1
ATOM 1187 C CA . GLN A 1 159 ? -16.320 -3.787 -9.832 1.00 81.38 159 GLN A CA 1
ATOM 1188 C C . GLN A 1 159 ? -17.012 -2.506 -9.357 1.00 81.38 159 GLN A C 1
ATOM 1190 O O . GLN A 1 159 ? -18.218 -2.359 -9.546 1.00 81.38 159 GLN A O 1
ATOM 1195 N N . SER A 1 160 ? -16.287 -1.619 -8.678 1.00 74.62 160 SER A N 1
ATOM 1196 C CA . SER A 1 160 ? -16.830 -0.363 -8.175 1.00 74.62 160 SER A CA 1
ATOM 1197 C C . SER A 1 160 ? -16.601 0.742 -9.201 1.00 74.62 160 SER A C 1
ATOM 1199 O O . SER A 1 160 ? -15.517 0.839 -9.770 1.00 74.62 160 SER A O 1
ATOM 1201 N N . ASP A 1 161 ? -17.588 1.619 -9.383 1.00 67.31 161 ASP A N 1
ATOM 1202 C CA . ASP A 1 161 ? -17.421 2.855 -10.153 1.00 67.31 161 ASP A CA 1
ATOM 1203 C C . ASP A 1 161 ? -16.492 3.806 -9.384 1.00 67.31 161 ASP A C 1
ATOM 1205 O O . ASP A 1 161 ? -16.929 4.651 -8.601 1.00 67.31 161 ASP A O 1
ATOM 1209 N N . LEU A 1 162 ? -15.182 3.618 -9.541 1.00 71.75 162 LEU A N 1
ATOM 1210 C CA . LEU A 1 162 ? -14.194 4.558 -9.032 1.00 71.75 162 LEU A CA 1
ATOM 1211 C C . LEU A 1 162 ? -14.229 5.823 -9.890 1.00 71.75 162 LEU A C 1
ATOM 1213 O O . LEU A 1 162 ? -14.295 5.758 -11.118 1.00 71.75 162 LEU A O 1
ATOM 1217 N N . GLU A 1 163 ? -14.164 6.984 -9.239 1.00 60.09 163 GLU A N 1
ATOM 1218 C CA . GLU A 1 163 ? -14.032 8.254 -9.946 1.00 60.09 163 GLU A CA 1
ATOM 1219 C C . GLU A 1 163 ? -12.775 8.250 -10.831 1.00 60.09 163 GLU A C 1
ATOM 1221 O O . GLU A 1 163 ? -11.794 7.568 -10.536 1.00 60.09 163 GLU A O 1
ATOM 1226 N N . GLU A 1 164 ? -12.770 9.077 -11.880 1.00 55.41 164 GLU A N 1
ATOM 1227 C CA . GLU A 1 164 ? -11.713 9.177 -12.905 1.00 55.41 164 GLU A CA 1
ATOM 1228 C C . GLU A 1 164 ? -10.289 9.351 -12.326 1.00 55.41 164 GLU A C 1
ATOM 1230 O O . GLU A 1 164 ? -9.291 9.041 -12.974 1.00 55.41 164 GLU A O 1
ATOM 1235 N N . SER A 1 165 ? -10.183 9.803 -11.070 1.00 61.38 165 SER A N 1
ATOM 1236 C CA . SER A 1 165 ? -8.922 9.943 -10.335 1.00 61.38 165 SER A CA 1
ATOM 1237 C C . SER A 1 165 ? -8.314 8.629 -9.821 1.00 61.38 165 SER A C 1
ATOM 1239 O O . SER A 1 165 ? -7.165 8.639 -9.377 1.00 61.38 165 SER A O 1
ATOM 1241 N N . GLY A 1 166 ? -9.064 7.519 -9.820 1.00 66.75 166 GLY A N 1
ATOM 1242 C CA . GLY A 1 166 ? -8.642 6.226 -9.267 1.00 66.75 166 GLY A CA 1
ATOM 1243 C C . GLY A 1 166 ? -8.401 6.233 -7.751 1.00 66.75 166 GLY A C 1
ATOM 1244 O O . GLY A 1 166 ? -7.842 5.279 -7.208 1.00 66.75 166 GLY A O 1
ATOM 1245 N N . ARG A 1 167 ? -8.783 7.310 -7.049 1.00 77.38 167 ARG A N 1
ATOM 1246 C CA . ARG A 1 167 ? -8.584 7.454 -5.602 1.00 77.38 167 ARG A CA 1
ATOM 1247 C C . ARG A 1 167 ? -9.729 6.801 -4.842 1.00 77.38 167 ARG A C 1
ATOM 1249 O O . ARG A 1 167 ? -10.896 7.038 -5.129 1.00 77.38 167 ARG A O 1
ATOM 1256 N N . VAL A 1 168 ? -9.373 6.026 -3.824 1.00 85.38 168 VAL A N 1
ATOM 1257 C CA . VAL A 1 168 ? -10.338 5.394 -2.922 1.00 85.38 168 VAL A CA 1
ATOM 1258 C C . VAL A 1 168 ? -10.687 6.364 -1.793 1.00 85.38 168 VAL A C 1
ATOM 1260 O O . VAL A 1 168 ? -9.795 6.871 -1.111 1.00 85.38 168 VAL A O 1
ATOM 1263 N N . ASP A 1 169 ? -11.979 6.626 -1.597 1.00 89.94 169 ASP A N 1
ATOM 1264 C CA . ASP A 1 169 ? -12.504 7.404 -0.474 1.00 89.94 169 ASP A CA 1
ATOM 1265 C C . ASP A 1 169 ? -12.895 6.504 0.715 1.00 89.94 169 ASP A C 1
ATOM 1267 O O . ASP A 1 169 ? -12.930 5.275 0.611 1.00 89.94 169 ASP A O 1
ATOM 1271 N N . ALA A 1 170 ? -13.172 7.105 1.878 1.00 91.56 170 ALA A N 1
ATOM 1272 C CA . ALA A 1 170 ? -13.496 6.362 3.103 1.00 91.56 170 ALA A CA 1
ATOM 1273 C C . ALA A 1 170 ? -14.738 5.475 2.958 1.00 91.56 170 ALA A C 1
ATOM 1275 O O . ALA A 1 170 ? -14.722 4.330 3.407 1.00 91.56 170 ALA A O 1
ATOM 1276 N N . ALA A 1 171 ? -15.771 5.964 2.268 1.00 91.44 171 ALA A N 1
ATOM 1277 C CA . ALA A 1 171 ? -16.994 5.207 2.032 1.00 91.44 171 ALA A CA 1
ATOM 1278 C C . ALA A 1 171 ? -16.739 3.962 1.167 1.00 91.44 171 ALA A C 1
ATOM 1280 O O . ALA A 1 171 ? -17.231 2.873 1.473 1.00 91.44 171 ALA A O 1
ATOM 1281 N N . THR A 1 172 ? -15.934 4.093 0.111 1.00 91.50 172 THR A N 1
ATOM 1282 C CA . THR A 1 172 ? -15.529 2.956 -0.722 1.00 91.50 172 THR A CA 1
ATOM 1283 C C . THR A 1 172 ? -14.641 2.000 0.053 1.00 91.50 172 THR A C 1
ATOM 1285 O O . THR A 1 172 ? -14.888 0.800 0.022 1.00 91.50 172 THR A O 1
ATOM 1288 N N . ALA A 1 173 ? -13.666 2.498 0.813 1.00 93.00 173 ALA A N 1
ATOM 1289 C CA . ALA A 1 173 ? -12.815 1.648 1.641 1.00 93.00 173 ALA A CA 1
ATOM 1290 C C . ALA A 1 173 ? -13.608 0.813 2.652 1.00 93.00 173 ALA A C 1
ATOM 1292 O O . ALA A 1 173 ? -13.353 -0.384 2.773 1.00 93.00 173 ALA A O 1
ATOM 1293 N N . ALA A 1 174 ? -14.587 1.415 3.331 1.00 94.88 174 ALA A N 1
ATOM 1294 C CA . ALA A 1 174 ? -15.474 0.706 4.246 1.00 94.88 174 ALA A CA 1
ATOM 1295 C C . ALA A 1 174 ? -16.311 -0.350 3.508 1.00 94.88 174 ALA A C 1
ATOM 1297 O O . ALA A 1 174 ? -16.355 -1.503 3.925 1.00 94.88 174 ALA A O 1
ATOM 1298 N N . ARG A 1 175 ? -16.897 -0.006 2.353 1.00 93.38 175 ARG A N 1
ATOM 1299 C CA . ARG A 1 175 ? -17.683 -0.949 1.538 1.00 93.38 175 ARG A CA 1
ATOM 1300 C C . ARG A 1 175 ? -16.859 -2.154 1.075 1.00 93.38 175 ARG A C 1
ATOM 1302 O O . ARG A 1 175 ? -17.298 -3.290 1.250 1.00 93.38 175 ARG A O 1
ATOM 1309 N N . ILE A 1 176 ? -15.671 -1.917 0.515 1.00 93.44 176 ILE A N 1
ATOM 1310 C CA . ILE A 1 176 ? -14.760 -2.987 0.079 1.00 93.44 176 ILE A CA 1
ATOM 1311 C C . ILE A 1 176 ? -14.294 -3.809 1.285 1.00 93.44 176 ILE A C 1
ATOM 1313 O O . ILE A 1 176 ? -14.304 -5.036 1.231 1.00 93.44 176 ILE A O 1
ATOM 1317 N N . GLY A 1 177 ? -13.943 -3.143 2.390 1.00 93.50 177 GLY A N 1
ATOM 1318 C CA . GLY A 1 177 ? -13.575 -3.783 3.651 1.00 93.50 177 GLY A CA 1
ATOM 1319 C C . GLY A 1 177 ? -14.663 -4.728 4.162 1.00 93.50 177 GLY A C 1
ATOM 1320 O O . GLY A 1 177 ? -14.372 -5.879 4.475 1.00 93.50 177 GLY A O 1
ATOM 1321 N N . ALA A 1 178 ? -15.923 -4.294 4.159 1.00 93.94 178 ALA A N 1
ATOM 1322 C CA . ALA A 1 178 ? -17.054 -5.106 4.599 1.00 93.94 178 ALA A CA 1
ATOM 1323 C C . ALA A 1 178 ? -17.232 -6.357 3.726 1.00 93.94 178 ALA A C 1
ATOM 1325 O O . ALA A 1 178 ? -17.448 -7.450 4.246 1.00 93.94 178 ALA A O 1
ATOM 1326 N N . GLN A 1 179 ? -17.077 -6.222 2.405 1.00 93.38 179 GLN A N 1
ATOM 1327 C CA . GLN A 1 179 ? -17.206 -7.339 1.465 1.00 93.38 179 GLN A CA 1
ATOM 1328 C C . GLN A 1 179 ? -16.133 -8.422 1.653 1.00 93.38 179 GLN A C 1
ATOM 1330 O O . GLN A 1 179 ? -16.418 -9.596 1.427 1.00 93.38 179 GLN A O 1
ATOM 1335 N N . VAL A 1 180 ? -14.924 -8.050 2.087 1.00 92.81 180 VAL A N 1
ATOM 1336 C CA . VAL A 1 180 ? -13.838 -9.003 2.405 1.00 92.81 180 VAL A CA 1
ATOM 1337 C C . VAL A 1 180 ? -13.810 -9.421 3.884 1.00 92.81 180 VAL A C 1
ATOM 1339 O O . VAL A 1 180 ? -12.883 -10.096 4.345 1.00 92.81 180 VAL A O 1
ATOM 1342 N N . GLY A 1 181 ? -14.817 -9.008 4.661 1.00 91.69 181 GLY A N 1
ATOM 1343 C CA . GLY A 1 181 ? -14.907 -9.283 6.093 1.00 91.69 181 GLY A CA 1
ATOM 1344 C C . GLY A 1 181 ? -13.765 -8.656 6.897 1.00 91.69 181 GLY A C 1
ATOM 1345 O O . GLY A 1 181 ? -13.276 -9.266 7.849 1.00 91.69 181 GLY A O 1
ATOM 1346 N N . ALA A 1 182 ? -13.275 -7.488 6.486 1.00 95.12 182 ALA A N 1
ATOM 1347 C CA . ALA A 1 182 ? -12.330 -6.697 7.260 1.00 95.12 182 ALA A CA 1
ATOM 1348 C C . ALA A 1 182 ? -13.058 -5.911 8.354 1.00 95.12 182 ALA A C 1
ATOM 1350 O O . ALA A 1 182 ? -14.139 -5.379 8.135 1.00 95.12 182 ALA A O 1
ATOM 1351 N N . ARG A 1 183 ? -12.416 -5.786 9.516 1.00 94.88 183 ARG A N 1
ATOM 1352 C CA . ARG A 1 183 ? -12.808 -4.842 10.567 1.00 94.88 183 ARG A CA 1
ATOM 1353 C C . ARG A 1 183 ? -12.244 -3.449 10.296 1.00 94.88 183 ARG A C 1
ATOM 1355 O O . ARG A 1 183 ? -12.888 -2.445 10.574 1.00 94.88 183 ARG A O 1
ATOM 1362 N N . TYR A 1 184 ? -11.036 -3.401 9.741 1.00 96.06 184 TYR A N 1
ATOM 1363 C CA . TYR A 1 184 ? -10.370 -2.161 9.368 1.00 96.06 184 TYR A CA 1
ATOM 1364 C C . TYR A 1 184 ? -9.977 -2.192 7.897 1.00 96.06 184 TYR A C 1
ATOM 1366 O O . TYR A 1 184 ? -9.485 -3.208 7.397 1.00 96.06 184 TYR A O 1
ATOM 1374 N N . ALA A 1 185 ? -10.148 -1.057 7.226 1.00 96.31 185 ALA A N 1
ATOM 1375 C CA . ALA A 1 185 ? -9.656 -0.831 5.878 1.00 96.31 185 ALA A CA 1
ATOM 1376 C C . ALA A 1 185 ? -8.563 0.244 5.901 1.00 96.31 185 ALA A C 1
ATOM 1378 O O . ALA A 1 185 ? -8.722 1.310 6.494 1.00 96.31 185 ALA A O 1
ATOM 1379 N N . ILE A 1 186 ? -7.435 -0.044 5.259 1.00 96.56 186 ILE A N 1
ATOM 1380 C CA . ILE A 1 186 ? -6.281 0.842 5.154 1.00 96.56 186 ILE A CA 1
ATOM 1381 C C . ILE A 1 186 ? -6.215 1.358 3.728 1.00 96.56 186 ILE A C 1
ATOM 1383 O O . ILE A 1 186 ? -5.998 0.586 2.796 1.00 96.56 186 ILE A O 1
ATOM 1387 N N . MET A 1 187 ? -6.359 2.666 3.567 1.00 94.12 187 MET A N 1
ATOM 1388 C CA . MET A 1 187 ? -6.046 3.360 2.319 1.00 94.12 187 MET A CA 1
ATOM 1389 C C . MET A 1 187 ? -4.872 4.298 2.552 1.00 94.12 187 MET A C 1
ATOM 1391 O O . MET A 1 187 ? -4.602 4.686 3.689 1.00 94.12 187 MET A O 1
ATOM 1395 N N . GLY A 1 188 ? -4.216 4.750 1.493 1.00 94.81 188 GLY A N 1
ATOM 1396 C CA . GLY A 1 188 ? -3.172 5.738 1.679 1.00 94.81 188 GLY A CA 1
ATOM 1397 C C . GLY A 1 188 ? -2.737 6.458 0.426 1.00 94.81 188 GLY A C 1
ATOM 1398 O O . GLY A 1 188 ? -3.122 6.147 -0.700 1.00 94.81 188 GLY A O 1
ATOM 1399 N N . THR A 1 189 ? -1.908 7.458 0.666 1.00 96.19 189 THR A N 1
ATOM 1400 C CA . THR A 1 189 ? -1.251 8.259 -0.356 1.00 96.19 189 THR A CA 1
ATOM 1401 C C . THR A 1 189 ? 0.237 8.283 -0.075 1.00 96.19 189 THR A C 1
ATOM 1403 O O . THR A 1 189 ? 0.644 8.342 1.084 1.00 96.19 189 THR A O 1
ATOM 1406 N N . PHE A 1 190 ? 1.056 8.293 -1.118 1.00 97.31 190 PHE A N 1
ATOM 1407 C CA . PHE A 1 190 ? 2.485 8.554 -0.977 1.00 97.31 190 PHE A CA 1
ATOM 1408 C C . PHE A 1 190 ? 2.912 9.710 -1.872 1.00 97.31 190 PHE A C 1
ATOM 1410 O O . PHE A 1 190 ? 2.287 9.985 -2.898 1.00 97.31 190 PHE A O 1
ATOM 1417 N N . ILE A 1 191 ? 3.982 10.387 -1.470 1.00 96.88 191 ILE A N 1
ATOM 1418 C CA . ILE A 1 191 ? 4.616 11.451 -2.241 1.00 96.88 191 ILE A CA 1
ATOM 1419 C C . ILE A 1 191 ? 6.125 11.233 -2.191 1.00 96.88 191 ILE A C 1
ATOM 1421 O O . ILE A 1 191 ? 6.708 11.123 -1.115 1.00 96.88 191 ILE A O 1
ATOM 1425 N N . ASP A 1 192 ? 6.748 11.210 -3.361 1.00 96.19 192 ASP A N 1
ATOM 1426 C CA . ASP A 1 192 ? 8.188 11.322 -3.545 1.00 96.19 192 ASP A CA 1
ATOM 1427 C C . ASP A 1 192 ? 8.498 12.687 -4.149 1.00 96.19 192 ASP A C 1
ATOM 1429 O O . ASP A 1 192 ? 8.110 12.975 -5.280 1.00 96.19 192 ASP A O 1
ATOM 1433 N N . TYR A 1 193 ? 9.180 13.542 -3.399 1.00 96.00 193 TYR A N 1
ATOM 1434 C CA . TYR A 1 193 ? 9.636 14.833 -3.888 1.00 96.00 193 TYR A CA 1
ATOM 1435 C C . TYR A 1 193 ? 11.152 14.805 -4.063 1.00 96.00 193 TYR A C 1
ATOM 1437 O O . TYR A 1 193 ? 11.899 15.014 -3.105 1.00 96.00 193 TYR A O 1
ATOM 1445 N N . TYR A 1 194 ? 11.607 14.513 -5.286 1.00 94.12 194 TYR A N 1
ATOM 1446 C CA . TYR A 1 194 ? 13.030 14.471 -5.647 1.00 94.12 194 TYR A CA 1
ATOM 1447 C C . TYR A 1 194 ? 13.887 13.601 -4.704 1.00 94.12 194 TYR A C 1
ATOM 1449 O O . TYR A 1 194 ? 15.024 13.942 -4.384 1.00 94.12 194 TYR A O 1
ATOM 1457 N N . GLY A 1 195 ? 13.352 12.463 -4.254 1.00 93.56 195 GLY A N 1
ATOM 1458 C CA . GLY A 1 195 ? 14.041 11.522 -3.369 1.00 93.56 195 GLY A CA 1
ATOM 1459 C C . GLY A 1 195 ? 13.665 11.644 -1.895 1.00 93.56 195 GLY A C 1
ATOM 1460 O O . GLY A 1 195 ? 14.118 10.818 -1.106 1.00 93.56 195 GLY A O 1
ATOM 1461 N N . LYS A 1 196 ? 12.827 12.615 -1.509 1.00 96.62 196 LYS A N 1
ATOM 1462 C CA . LYS A 1 196 ? 12.220 12.676 -0.173 1.00 96.62 196 LYS A CA 1
ATOM 1463 C C . LYS A 1 196 ? 10.834 12.044 -0.201 1.00 96.62 196 LYS A C 1
ATOM 1465 O O . LYS A 1 196 ? 9.907 12.593 -0.788 1.00 96.62 196 LYS A O 1
ATOM 1470 N N . PHE A 1 197 ? 10.709 10.892 0.442 1.00 96.69 197 PHE A N 1
ATOM 1471 C CA . PHE A 1 197 ? 9.521 10.054 0.445 1.00 96.69 197 PHE A CA 1
ATOM 1472 C C . PHE A 1 197 ? 8.692 10.260 1.716 1.00 96.69 197 PHE A C 1
ATOM 1474 O O . PHE A 1 197 ? 9.238 10.274 2.821 1.00 96.69 197 PHE A O 1
ATOM 1481 N N . ARG A 1 198 ? 7.372 10.378 1.565 1.00 97.19 198 ARG A N 1
ATOM 1482 C CA . ARG A 1 198 ? 6.387 10.395 2.655 1.00 97.19 198 ARG A CA 1
ATOM 1483 C C . ARG A 1 198 ? 5.223 9.476 2.309 1.00 97.19 198 ARG A C 1
ATOM 1485 O O . ARG A 1 198 ? 4.786 9.448 1.160 1.00 97.19 198 ARG A O 1
ATOM 1492 N N . ILE A 1 199 ? 4.708 8.764 3.306 1.00 98.06 199 ILE A N 1
ATOM 1493 C CA . ILE A 1 199 ? 3.536 7.895 3.176 1.00 98.06 199 ILE A CA 1
ATOM 1494 C C . ILE A 1 199 ? 2.532 8.255 4.261 1.00 98.06 199 ILE A C 1
ATOM 1496 O O . ILE A 1 199 ? 2.890 8.312 5.435 1.00 98.06 199 ILE A O 1
ATOM 1500 N N . ASP A 1 200 ? 1.281 8.448 3.858 1.00 96.94 200 ASP A N 1
ATOM 1501 C CA . ASP A 1 200 ? 0.154 8.735 4.736 1.00 96.94 200 ASP A CA 1
ATOM 1502 C C . ASP A 1 200 ? -0.867 7.594 4.594 1.00 96.94 200 ASP A C 1
ATOM 1504 O O . ASP A 1 200 ? -1.453 7.420 3.524 1.00 96.94 200 ASP A O 1
ATOM 1508 N N . ALA A 1 201 ? -1.087 6.812 5.652 1.00 97.50 201 ALA A N 1
ATOM 1509 C CA . ALA A 1 201 ? -2.101 5.759 5.704 1.00 97.50 201 ALA A CA 1
ATOM 1510 C C . ALA A 1 201 ? -3.273 6.184 6.588 1.00 97.50 201 ALA A C 1
ATOM 1512 O O . ALA A 1 201 ? -3.091 6.584 7.736 1.00 97.50 201 ALA A O 1
ATOM 1513 N N . ARG A 1 202 ? -4.489 6.078 6.064 1.00 96.94 202 ARG A N 1
ATOM 1514 C CA . ARG A 1 202 ? -5.740 6.356 6.770 1.00 96.94 202 ARG A CA 1
ATOM 1515 C C . ARG A 1 202 ? -6.365 5.034 7.177 1.00 96.94 202 ARG A C 1
ATOM 1517 O O . ARG A 1 202 ? -6.559 4.155 6.337 1.00 96.94 202 ARG A O 1
ATOM 1524 N N . ILE A 1 203 ? -6.671 4.919 8.462 1.00 97.06 203 ILE A N 1
ATOM 1525 C CA . ILE A 1 203 ? -7.312 3.746 9.045 1.00 97.06 203 ILE A CA 1
ATOM 1526 C C . ILE A 1 203 ? -8.804 4.029 9.114 1.00 97.06 203 ILE A C 1
ATOM 1528 O O . ILE A 1 203 ? -9.215 4.959 9.804 1.00 97.06 203 ILE A O 1
ATOM 1532 N N . VAL A 1 204 ? -9.590 3.245 8.388 1.00 97.12 204 VAL A N 1
ATOM 1533 C CA . VAL A 1 204 ? -11.049 3.338 8.359 1.00 97.12 204 VAL A CA 1
ATOM 1534 C C . VAL A 1 204 ? -11.627 2.204 9.188 1.00 97.12 204 VAL A C 1
ATOM 1536 O O . VAL A 1 204 ? -11.255 1.044 8.990 1.00 97.12 204 VAL A O 1
ATOM 1539 N N . ASP A 1 205 ? -12.525 2.540 10.107 1.00 96.25 205 ASP A N 1
ATOM 1540 C CA . ASP A 1 205 ? -13.388 1.553 10.746 1.00 96.25 205 ASP A CA 1
ATOM 1541 C C . ASP A 1 205 ? -14.464 1.129 9.744 1.00 96.25 205 ASP A C 1
ATOM 1543 O O . ASP A 1 205 ? -15.191 1.963 9.206 1.00 96.25 205 ASP A O 1
ATOM 1547 N N . VAL A 1 206 ? -14.520 -0.162 9.427 1.00 96.38 206 VAL A N 1
ATOM 1548 C CA . VAL A 1 206 ? -15.429 -0.673 8.393 1.00 96.38 206 VAL A CA 1
ATOM 1549 C C . VAL A 1 206 ? -16.887 -0.639 8.852 1.00 96.38 206 VAL A C 1
ATOM 1551 O O . VAL A 1 206 ? -17.774 -0.494 8.012 1.00 96.38 206 VAL A O 1
ATOM 1554 N N . GLU A 1 207 ? -17.145 -0.745 10.157 1.00 94.75 207 GLU A N 1
ATOM 1555 C CA . GLU A 1 207 ? -18.503 -0.753 10.703 1.00 94.75 207 GLU A CA 1
ATOM 1556 C C . GLU A 1 207 ? -19.116 0.649 10.674 1.00 94.75 207 GLU A C 1
ATOM 1558 O O . GLU A 1 207 ? -20.280 0.804 10.300 1.00 94.75 207 GLU A O 1
ATOM 1563 N N . THR A 1 208 ? -18.339 1.676 11.035 1.00 95.06 208 THR A N 1
ATOM 1564 C CA . THR A 1 208 ? -18.831 3.067 11.073 1.00 95.06 208 THR A CA 1
ATOM 1565 C C . THR A 1 208 ? -18.567 3.845 9.783 1.00 95.06 208 THR A C 1
ATOM 1567 O O . THR A 1 208 ? -19.241 4.837 9.512 1.00 95.06 208 THR A O 1
ATOM 1570 N N . GLY A 1 209 ? -17.588 3.421 8.980 1.00 93.88 209 GLY A N 1
ATOM 1571 C CA . GLY A 1 209 ? -17.099 4.157 7.813 1.00 93.88 209 GLY A CA 1
ATOM 1572 C C . GLY A 1 209 ? -16.234 5.376 8.153 1.00 93.88 209 GLY A C 1
ATOM 1573 O O . GLY A 1 209 ? -15.844 6.124 7.253 1.00 93.88 209 GLY A O 1
ATOM 1574 N N . GLU A 1 210 ? -15.920 5.597 9.432 1.00 95.06 210 GLU A N 1
ATOM 1575 C CA . GLU A 1 210 ? -15.148 6.752 9.884 1.00 95.06 210 GLU A CA 1
ATOM 1576 C C . GLU A 1 210 ? -13.638 6.510 9.803 1.00 95.06 210 GLU A C 1
ATOM 1578 O O . GLU A 1 210 ? -13.129 5.407 10.020 1.00 95.06 210 GLU A O 1
ATOM 1583 N N . ILE A 1 211 ? -12.887 7.580 9.529 1.00 96.25 211 ILE A N 1
ATOM 1584 C CA . ILE A 1 211 ? -11.426 7.554 9.618 1.00 96.25 211 ILE A CA 1
ATOM 1585 C C . ILE A 1 211 ? -11.044 7.662 11.095 1.00 96.25 211 ILE A C 1
ATOM 1587 O O . ILE A 1 211 ? -11.102 8.746 11.673 1.00 96.25 211 ILE A O 1
ATOM 1591 N N . LEU A 1 212 ? -10.594 6.556 11.685 1.00 95.06 212 LEU A N 1
ATOM 1592 C CA . LEU A 1 212 ? -10.130 6.509 13.072 1.00 95.06 212 LEU A CA 1
ATOM 1593 C C . LEU A 1 212 ? -8.904 7.391 13.284 1.00 95.06 212 LEU A C 1
ATOM 1595 O O . LEU A 1 212 ? -8.806 8.145 14.250 1.00 95.06 212 LEU A O 1
ATOM 1599 N N . THR A 1 213 ? -7.922 7.262 12.393 1.00 95.75 213 THR A N 1
ATOM 1600 C CA . THR A 1 213 ? -6.689 8.038 12.469 1.00 95.75 213 THR A CA 1
ATOM 1601 C C . THR A 1 213 ? -5.899 7.982 11.167 1.00 95.75 213 THR A C 1
ATOM 1603 O O . THR A 1 213 ? -6.184 7.188 10.266 1.00 95.75 213 THR A O 1
ATOM 1606 N N . VAL A 1 214 ? -4.865 8.817 11.098 1.00 96.75 214 VAL A N 1
ATOM 1607 C CA . VAL A 1 214 ? -3.868 8.814 10.031 1.00 96.75 214 VAL A CA 1
ATOM 1608 C C . VAL A 1 214 ? -2.510 8.479 10.635 1.00 96.75 214 VAL A C 1
ATOM 1610 O O . VAL A 1 214 ? -2.080 9.101 11.606 1.00 96.75 214 VAL A O 1
ATOM 1613 N N . VAL A 1 215 ? -1.833 7.495 10.055 1.00 97.44 215 VAL A N 1
ATOM 1614 C CA . VAL A 1 215 ? -0.451 7.137 10.371 1.00 97.44 215 VAL A CA 1
ATOM 1615 C C . VAL A 1 215 ? 0.429 7.682 9.257 1.00 97.44 215 VAL A C 1
ATOM 1617 O O . VAL A 1 215 ? 0.206 7.385 8.087 1.00 97.44 215 VAL A O 1
ATOM 1620 N N . GLN A 1 216 ? 1.422 8.483 9.622 1.00 97.50 216 GLN A N 1
ATOM 1621 C CA . GLN A 1 216 ? 2.387 9.047 8.686 1.00 97.50 216 GLN A CA 1
ATOM 1622 C C . GLN A 1 216 ? 3.761 8.411 8.909 1.00 97.50 216 GLN A C 1
ATOM 1624 O O . GLN A 1 216 ? 4.193 8.257 10.051 1.00 97.50 216 GLN A O 1
ATOM 1629 N N . ALA A 1 217 ? 4.466 8.121 7.817 1.00 96.75 217 ALA A N 1
ATOM 1630 C CA . ALA A 1 217 ? 5.879 7.767 7.812 1.00 96.75 217 ALA A CA 1
ATOM 1631 C C . ALA A 1 217 ? 6.662 8.734 6.904 1.00 96.75 217 ALA A C 1
ATOM 1633 O O . ALA A 1 217 ? 6.272 8.994 5.762 1.00 96.75 217 ALA A O 1
ATOM 1634 N N . GLY A 1 218 ? 7.775 9.269 7.414 1.00 94.62 218 GLY A N 1
ATOM 1635 C CA . GLY A 1 218 ? 8.607 10.264 6.731 1.00 94.62 218 GLY A CA 1
ATOM 1636 C C . GLY A 1 218 ? 8.201 11.721 7.022 1.00 94.62 218 GLY A C 1
ATOM 1637 O O . GLY A 1 218 ? 7.355 11.969 7.889 1.00 94.62 218 GLY A O 1
ATOM 1638 N N . PRO A 1 219 ? 8.785 12.706 6.309 1.00 95.56 219 PRO A N 1
ATOM 1639 C CA . PRO A 1 219 ? 9.656 12.549 5.139 1.00 95.56 219 PRO A CA 1
ATOM 1640 C C . PRO A 1 219 ? 11.004 11.875 5.443 1.00 95.56 219 PRO A C 1
ATOM 1642 O O . PRO A 1 219 ? 11.632 12.193 6.449 1.00 95.56 219 PRO A O 1
ATOM 1645 N N . ALA A 1 220 ? 11.478 10.989 4.568 1.00 96.44 220 ALA A N 1
ATOM 1646 C CA . ALA A 1 220 ? 12.825 10.408 4.635 1.00 96.44 220 ALA A CA 1
ATOM 1647 C C . ALA A 1 220 ? 13.405 10.184 3.234 1.00 96.44 220 ALA A C 1
ATOM 1649 O O . ALA A 1 220 ? 12.718 10.386 2.238 1.00 96.44 220 ALA A O 1
ATOM 1650 N N . ASP A 1 221 ? 14.672 9.789 3.140 1.00 97.06 221 ASP A N 1
ATOM 1651 C CA . ASP A 1 221 ? 15.274 9.429 1.855 1.00 97.06 221 ASP A CA 1
ATOM 1652 C C . ASP A 1 221 ? 14.585 8.209 1.235 1.00 97.06 221 ASP A C 1
ATOM 1654 O O . ASP A 1 221 ? 14.218 7.265 1.938 1.00 97.06 221 ASP A O 1
ATOM 1658 N N . ARG A 1 222 ? 14.429 8.209 -0.093 1.00 94.44 222 ARG A N 1
ATOM 1659 C CA . ARG A 1 222 ? 13.798 7.118 -0.854 1.00 94.44 222 ARG A CA 1
ATOM 1660 C C . ARG A 1 222 ? 14.440 5.766 -0.554 1.00 94.44 222 ARG A C 1
ATOM 1662 O O . ARG A 1 222 ? 13.737 4.768 -0.498 1.00 94.44 222 ARG A O 1
ATOM 1669 N N . GLN A 1 223 ? 15.751 5.736 -0.327 1.00 94.25 223 GLN A N 1
ATOM 1670 C CA . GLN A 1 223 ? 16.497 4.526 0.022 1.00 94.25 223 GLN A CA 1
ATOM 1671 C C . GLN A 1 223 ? 15.989 3.878 1.324 1.00 94.25 223 GLN A C 1
ATOM 1673 O O . GLN A 1 223 ? 16.143 2.671 1.507 1.00 94.25 223 GLN A O 1
ATOM 1678 N N . SER A 1 224 ? 15.339 4.657 2.193 1.00 94.56 224 SER A N 1
ATOM 1679 C CA . SER A 1 224 ? 14.724 4.215 3.446 1.00 94.56 224 SER A CA 1
ATOM 1680 C C . SER A 1 224 ? 13.263 3.782 3.287 1.00 94.56 224 SER A C 1
ATOM 1682 O O . SER A 1 224 ? 12.596 3.551 4.295 1.00 94.56 224 SER A O 1
ATOM 1684 N N . LEU A 1 225 ? 12.744 3.658 2.056 1.00 95.25 225 LEU A N 1
ATOM 1685 C CA . LEU A 1 225 ? 11.338 3.338 1.778 1.00 95.25 225 LEU A CA 1
ATOM 1686 C C . LEU A 1 225 ? 10.854 2.104 2.541 1.00 95.25 225 LEU A C 1
ATOM 1688 O O . LEU A 1 225 ? 9.799 2.137 3.166 1.00 95.25 225 LEU A O 1
ATOM 1692 N N . TYR A 1 226 ? 11.636 1.026 2.545 1.00 94.94 226 TYR A N 1
ATOM 1693 C CA . TYR A 1 226 ? 11.253 -0.174 3.282 1.00 94.94 226 TYR A CA 1
ATOM 1694 C C . TYR A 1 226 ? 11.181 0.073 4.801 1.00 94.94 226 TYR A C 1
ATOM 1696 O O . TYR A 1 226 ? 10.257 -0.395 5.461 1.00 94.94 226 TYR A O 1
ATOM 1704 N N . GLY A 1 227 ? 12.097 0.878 5.352 1.00 93.88 227 GLY A N 1
ATOM 1705 C CA . GLY A 1 227 ? 12.038 1.325 6.746 1.00 93.88 227 GLY A CA 1
ATOM 1706 C C . GLY A 1 227 ? 10.753 2.098 7.051 1.00 93.88 227 GLY A C 1
ATOM 1707 O O . GLY A 1 227 ? 10.061 1.761 8.008 1.00 93.88 227 GLY A O 1
ATOM 1708 N N . LEU A 1 228 ? 10.376 3.040 6.178 1.00 95.50 228 LEU A N 1
ATOM 1709 C CA . LEU A 1 228 ? 9.118 3.785 6.296 1.00 95.50 228 LEU A CA 1
ATOM 1710 C C . LEU A 1 228 ? 7.894 2.861 6.302 1.00 95.50 228 LEU A C 1
ATOM 1712 O O . LEU A 1 228 ? 6.967 3.087 7.072 1.00 95.50 228 LEU A O 1
ATOM 1716 N N . LEU A 1 229 ? 7.883 1.816 5.469 1.00 95.31 229 LEU A N 1
ATOM 1717 C CA . LEU A 1 229 ? 6.782 0.849 5.419 1.00 95.31 229 LEU A CA 1
ATOM 1718 C C . LEU A 1 229 ? 6.673 0.023 6.703 1.00 95.31 229 LEU A C 1
ATOM 1720 O O . LEU A 1 229 ? 5.560 -0.242 7.159 1.00 95.31 229 LEU A O 1
ATOM 1724 N N . ARG A 1 230 ? 7.802 -0.340 7.322 1.00 93.12 230 ARG A N 1
ATOM 1725 C CA . ARG A 1 230 ? 7.788 -1.005 8.632 1.00 93.12 230 ARG A CA 1
ATOM 1726 C C . ARG A 1 230 ? 7.275 -0.089 9.735 1.00 93.12 230 ARG A C 1
ATOM 1728 O O . ARG A 1 230 ? 6.452 -0.520 10.540 1.00 93.12 230 ARG A O 1
ATOM 1735 N N . ASP A 1 231 ? 7.729 1.161 9.757 1.00 93.75 231 ASP A N 1
ATOM 1736 C CA . ASP A 1 231 ? 7.276 2.153 10.737 1.00 93.75 231 ASP A CA 1
ATOM 1737 C C . ASP A 1 231 ? 5.773 2.418 10.579 1.00 93.75 231 ASP A C 1
ATOM 1739 O O . ASP A 1 231 ? 5.035 2.488 11.564 1.00 93.75 231 ASP A O 1
ATOM 1743 N N . LEU A 1 232 ? 5.295 2.473 9.332 1.00 95.81 232 LEU A N 1
ATOM 1744 C CA . LEU A 1 232 ? 3.879 2.583 9.000 1.00 95.81 232 LEU A CA 1
ATOM 1745 C C . LEU A 1 232 ? 3.082 1.370 9.504 1.00 95.81 232 LEU A C 1
ATOM 1747 O O . LEU A 1 232 ? 2.052 1.553 10.150 1.00 95.81 232 LEU A O 1
ATOM 1751 N N . ALA A 1 233 ? 3.563 0.144 9.267 1.00 93.62 233 ALA A N 1
ATOM 1752 C CA . ALA A 1 233 ? 2.927 -1.084 9.752 1.00 93.62 233 ALA A CA 1
ATOM 1753 C C . ALA A 1 233 ? 2.844 -1.115 11.288 1.00 93.62 233 ALA A C 1
ATOM 1755 O O . ALA A 1 233 ? 1.785 -1.394 11.852 1.00 93.62 233 ALA A O 1
ATOM 1756 N N . ALA A 1 234 ? 3.937 -0.761 11.972 1.00 91.88 234 ALA A N 1
ATOM 1757 C CA . ALA A 1 234 ? 3.977 -0.665 13.429 1.00 91.88 234 ALA A CA 1
ATOM 1758 C C . ALA A 1 234 ? 3.015 0.404 13.964 1.00 91.88 234 ALA A C 1
ATOM 1760 O O . ALA A 1 234 ? 2.293 0.166 14.939 1.00 91.88 234 ALA A O 1
ATOM 1761 N N . GLY A 1 235 ? 2.952 1.559 13.298 1.00 93.75 235 GLY A N 1
ATOM 1762 C CA . GLY A 1 235 ? 1.997 2.615 13.607 1.00 93.75 235 GLY A CA 1
ATOM 1763 C C . GLY A 1 235 ? 0.548 2.158 13.435 1.00 93.75 235 GLY A C 1
ATOM 1764 O O . GLY A 1 235 ? -0.268 2.406 14.320 1.00 93.75 235 GLY A O 1
ATOM 1765 N N . ILE A 1 236 ? 0.234 1.427 12.360 1.00 94.19 236 ILE A N 1
ATOM 1766 C CA . ILE A 1 236 ? -1.105 0.868 12.117 1.00 94.19 236 ILE A CA 1
ATOM 1767 C C . ILE A 1 236 ? -1.503 -0.095 13.235 1.00 94.19 236 ILE A C 1
ATOM 1769 O O . ILE A 1 236 ? -2.568 0.082 13.826 1.00 94.19 236 ILE A O 1
ATOM 1773 N N . VAL A 1 237 ? -0.649 -1.067 13.577 1.00 91.75 237 VAL A N 1
ATOM 1774 C CA . VAL A 1 237 ? -0.925 -2.034 14.657 1.00 91.75 237 VAL A CA 1
ATOM 1775 C C . VAL A 1 237 ? -1.136 -1.320 15.994 1.00 91.75 237 VAL A C 1
ATOM 1777 O O . VAL A 1 237 ? -2.091 -1.608 16.711 1.00 91.75 237 VAL A O 1
ATOM 1780 N N . THR A 1 238 ? -0.294 -0.331 16.299 1.00 91.00 238 THR A N 1
ATOM 1781 C CA . THR A 1 238 ? -0.395 0.447 17.543 1.00 91.00 238 THR A CA 1
ATOM 1782 C C . THR A 1 238 ? -1.700 1.238 17.616 1.00 91.00 238 THR A C 1
ATOM 1784 O O . THR A 1 238 ? -2.350 1.267 18.657 1.00 91.00 238 THR A O 1
ATOM 1787 N N . LYS A 1 239 ? -2.099 1.891 16.520 1.00 91.31 239 LYS A N 1
ATOM 1788 C CA . LYS A 1 239 ? -3.284 2.759 16.490 1.00 91.31 239 LYS A CA 1
ATOM 1789 C C . LYS A 1 239 ? -4.607 2.004 16.422 1.00 91.31 239 LYS A C 1
ATOM 1791 O O . LYS A 1 239 ? -5.616 2.537 16.863 1.00 91.31 239 LYS A O 1
ATOM 1796 N N . THR A 1 240 ? -4.601 0.791 15.884 1.00 88.88 240 THR A N 1
ATOM 1797 C CA . THR A 1 240 ? -5.784 -0.083 15.820 1.00 88.88 240 THR A CA 1
ATOM 1798 C C . THR A 1 240 ? -5.981 -0.913 17.087 1.00 88.88 240 THR A C 1
ATOM 1800 O O . THR A 1 240 ? -7.036 -1.516 17.255 1.00 88.88 240 THR A O 1
ATOM 1803 N N . GLY A 1 241 ? -4.984 -0.967 17.979 1.00 86.88 241 GLY A N 1
ATOM 1804 C CA . GLY A 1 241 ? -5.038 -1.807 19.177 1.00 86.88 241 GLY A CA 1
ATOM 1805 C C . GLY A 1 241 ? -5.089 -3.304 18.855 1.00 86.88 241 GLY A C 1
ATOM 1806 O O . GLY A 1 241 ? -5.632 -4.082 19.638 1.00 86.88 241 GLY A O 1
ATOM 1807 N N . LEU A 1 242 ? -4.570 -3.713 17.691 1.00 85.12 242 LEU A N 1
ATOM 1808 C CA . LEU A 1 242 ? -4.589 -5.110 17.267 1.00 85.12 242 LEU A CA 1
ATOM 1809 C C . LEU A 1 242 ? -3.664 -5.968 18.153 1.00 85.12 242 LEU A C 1
ATOM 1811 O O . LEU A 1 242 ? -2.559 -5.534 18.498 1.00 85.12 242 LEU A O 1
ATOM 1815 N N . PRO A 1 243 ? -4.077 -7.199 18.510 1.00 80.44 243 PRO A N 1
ATOM 1816 C CA . PRO A 1 243 ? -3.251 -8.111 19.299 1.00 80.44 243 PRO A CA 1
ATOM 1817 C C . PRO A 1 243 ? -1.981 -8.509 18.530 1.00 80.44 243 PRO A C 1
ATOM 1819 O O . PRO A 1 243 ? -1.984 -8.524 17.304 1.00 80.44 243 PRO A O 1
ATOM 1822 N N . GLY A 1 244 ? -0.901 -8.862 19.235 1.00 70.75 244 GLY A N 1
ATOM 1823 C CA . GLY A 1 244 ? 0.280 -9.514 18.640 1.00 70.75 244 GLY A CA 1
ATOM 1824 C C . GLY A 1 244 ? 1.450 -8.616 18.212 1.00 70.75 244 GLY A C 1
ATOM 1825 O O . GLY A 1 244 ? 2.497 -9.150 17.856 1.00 70.75 244 GLY A O 1
ATOM 1826 N N . GLY A 1 245 ? 1.334 -7.285 18.309 1.00 67.25 245 GLY A N 1
ATOM 1827 C CA . GLY A 1 245 ? 2.413 -6.351 17.941 1.00 67.25 245 GLY A CA 1
ATOM 1828 C C . GLY A 1 245 ? 2.823 -6.426 16.459 1.00 67.25 245 GLY A C 1
ATOM 1829 O O . GLY A 1 245 ? 2.341 -7.260 15.698 1.00 67.25 245 GLY A O 1
ATOM 1830 N N . ALA A 1 246 ? 3.698 -5.530 15.996 1.00 60.38 246 ALA A N 1
ATOM 1831 C CA . ALA A 1 246 ? 4.337 -5.730 14.692 1.00 60.38 246 ALA A CA 1
ATOM 1832 C C . ALA A 1 246 ? 5.321 -6.910 14.826 1.00 60.38 246 ALA A C 1
ATOM 1834 O O . ALA A 1 246 ? 6.165 -6.893 15.719 1.00 60.38 246 ALA A O 1
ATOM 1835 N N . GLY A 1 247 ? 5.162 -7.958 14.008 1.00 55.81 247 GLY A N 1
ATOM 1836 C CA . GLY A 1 247 ? 5.825 -9.259 14.177 1.00 55.81 247 GLY A CA 1
ATOM 1837 C C . GLY A 1 247 ? 7.346 -9.208 14.421 1.00 55.81 247 GLY A C 1
ATOM 1838 O O . GLY A 1 247 ? 8.065 -8.367 13.886 1.00 55.81 247 GLY A O 1
ATOM 1839 N N . GLY A 1 248 ? 7.829 -10.146 15.244 1.00 52.66 248 GLY A N 1
ATOM 1840 C CA . GLY A 1 248 ? 9.141 -10.122 15.897 1.00 52.66 248 GLY A CA 1
ATOM 1841 C C . GLY A 1 248 ? 10.414 -10.206 15.029 1.00 52.66 248 GLY A C 1
ATOM 1842 O O . GLY A 1 248 ? 10.479 -10.870 13.994 1.00 52.66 248 GLY A O 1
ATOM 1843 N N . SER A 1 249 ? 11.433 -9.523 15.567 1.00 50.94 249 SER A N 1
ATOM 1844 C CA . SER A 1 249 ? 12.910 -9.630 15.572 1.00 50.94 249 SER A CA 1
ATOM 1845 C C . SER A 1 249 ? 13.765 -9.984 14.351 1.00 50.94 249 SER A C 1
ATOM 1847 O O . SER A 1 249 ? 14.949 -9.648 14.385 1.00 50.94 249 SER A O 1
ATOM 1849 N N . THR A 1 250 ? 13.268 -10.565 13.257 1.00 58.16 250 THR A N 1
ATOM 1850 C CA . THR A 1 250 ? 14.080 -10.584 12.024 1.00 58.16 250 THR A CA 1
ATOM 1851 C C . THR A 1 250 ? 13.872 -9.266 11.290 1.00 58.16 250 THR A C 1
ATOM 1853 O O . THR A 1 250 ? 12.837 -9.017 10.664 1.00 58.16 250 THR A O 1
ATOM 1856 N N . VAL A 1 251 ? 14.849 -8.368 11.422 1.00 64.88 251 VAL A N 1
ATOM 1857 C CA . VAL A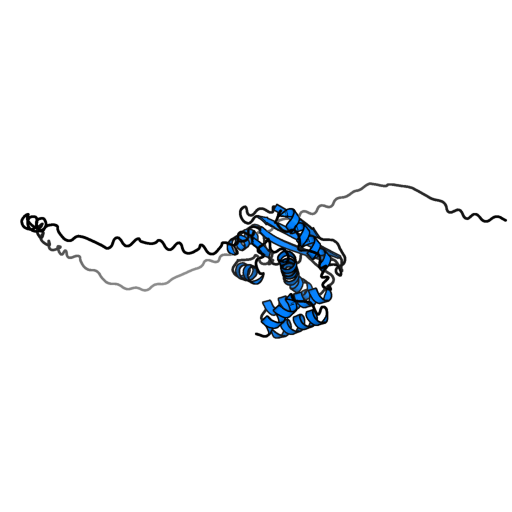 1 251 ? 14.941 -7.139 10.628 1.00 64.88 251 VAL A CA 1
ATOM 1858 C C . VAL A 1 251 ? 15.298 -7.558 9.204 1.00 64.88 251 VAL A C 1
ATOM 1860 O O . VAL A 1 251 ? 16.448 -7.486 8.785 1.00 64.88 251 VAL A O 1
ATOM 1863 N N . ARG A 1 252 ? 14.308 -8.034 8.447 1.00 78.88 252 ARG A N 1
ATOM 1864 C CA . ARG A 1 252 ? 14.411 -8.012 6.992 1.00 78.88 252 ARG A CA 1
ATOM 1865 C C . ARG A 1 252 ? 14.593 -6.549 6.590 1.00 78.88 252 ARG A C 1
ATOM 1867 O O . ARG A 1 252 ? 14.007 -5.671 7.217 1.00 78.88 252 ARG A O 1
ATOM 1874 N N . SER A 1 253 ? 15.457 -6.287 5.621 1.00 86.31 253 SER A N 1
ATOM 1875 C CA . SER A 1 253 ? 15.668 -4.957 5.054 1.00 86.31 253 SER A CA 1
ATOM 1876 C C . SER A 1 253 ? 15.727 -5.130 3.549 1.00 86.31 253 SER A C 1
ATOM 1878 O O . SER A 1 253 ? 16.753 -5.539 3.010 1.00 86.31 253 SER A O 1
ATOM 1880 N N . VAL A 1 254 ? 14.589 -4.938 2.883 1.00 92.69 254 VAL A N 1
ATOM 1881 C CA . VAL A 1 254 ? 14.516 -5.080 1.427 1.00 92.69 254 VAL A CA 1
ATOM 1882 C C . VAL A 1 254 ? 15.106 -3.814 0.799 1.00 92.69 254 VAL A C 1
ATOM 1884 O O . VAL A 1 254 ? 14.608 -2.722 1.088 1.00 92.69 254 VAL A O 1
ATOM 1887 N N . PRO A 1 255 ? 16.143 -3.921 -0.054 1.00 95.69 255 PRO A N 1
ATOM 1888 C CA . PRO A 1 255 ? 16.672 -2.775 -0.783 1.00 95.69 255 PRO A CA 1
ATOM 1889 C C . PRO A 1 255 ? 15.584 -2.093 -1.613 1.00 95.69 255 PRO A C 1
ATOM 1891 O O . PRO A 1 255 ? 14.702 -2.750 -2.176 1.00 95.69 255 PRO A O 1
ATOM 1894 N N . THR A 1 256 ? 15.655 -0.769 -1.726 1.00 94.81 256 THR A N 1
ATOM 1895 C CA . THR A 1 256 ? 14.636 0.018 -2.437 1.00 94.81 256 THR A CA 1
ATOM 1896 C C . THR A 1 256 ? 14.548 -0.370 -3.913 1.00 94.81 256 THR A C 1
ATOM 1898 O O . THR A 1 256 ? 13.465 -0.381 -4.496 1.00 94.81 256 THR A O 1
ATOM 1901 N N . GLU A 1 257 ? 15.668 -0.754 -4.514 1.00 95.94 257 GLU A N 1
ATOM 1902 C CA . GLU A 1 257 ? 15.763 -1.237 -5.887 1.00 95.94 257 GLU A CA 1
ATOM 1903 C C . GLU A 1 257 ? 15.013 -2.563 -6.056 1.00 95.94 257 GLU A C 1
ATOM 1905 O O . GLU A 1 257 ? 14.254 -2.724 -7.011 1.00 95.94 257 GLU A O 1
ATOM 1910 N N . ALA A 1 258 ? 15.166 -3.488 -5.100 1.00 97.62 258 ALA A N 1
ATOM 1911 C CA . ALA A 1 258 ? 14.459 -4.767 -5.105 1.00 97.62 258 ALA A CA 1
ATOM 1912 C C . ALA A 1 258 ? 12.947 -4.560 -4.945 1.00 97.62 258 ALA A C 1
ATOM 1914 O O . ALA A 1 258 ? 12.160 -5.152 -5.684 1.00 97.62 258 ALA A O 1
ATOM 1915 N N . LEU A 1 259 ? 12.540 -3.671 -4.031 1.00 97.12 259 LEU A N 1
ATOM 1916 C CA . LEU A 1 259 ? 11.137 -3.293 -3.848 1.00 97.12 259 LEU A CA 1
ATOM 1917 C C . LEU A 1 259 ? 10.573 -2.630 -5.109 1.00 97.12 259 LEU A C 1
ATOM 1919 O O . LEU A 1 259 ? 9.463 -2.951 -5.529 1.00 97.12 259 LEU A O 1
ATOM 1923 N N . THR A 1 260 ? 11.332 -1.742 -5.754 1.00 97.12 260 THR A N 1
ATOM 1924 C CA . THR A 1 260 ? 10.916 -1.077 -6.998 1.00 97.12 260 THR A CA 1
ATOM 1925 C C . THR A 1 260 ? 10.741 -2.089 -8.131 1.00 97.12 260 THR A C 1
ATOM 1927 O O . THR A 1 260 ? 9.729 -2.048 -8.829 1.00 97.12 260 THR A O 1
ATOM 1930 N N . ALA A 1 261 ? 11.669 -3.038 -8.288 1.00 98.31 261 ALA A N 1
ATOM 1931 C CA . ALA A 1 261 ? 11.542 -4.123 -9.261 1.00 98.31 261 ALA A CA 1
ATOM 1932 C C . ALA A 1 261 ? 10.306 -4.992 -8.976 1.00 98.31 261 ALA A C 1
ATOM 1934 O O . ALA A 1 261 ? 9.487 -5.204 -9.866 1.00 98.31 261 ALA A O 1
ATOM 1935 N N . PHE A 1 262 ? 10.094 -5.398 -7.722 1.00 98.19 262 PHE A N 1
ATOM 1936 C CA . PHE A 1 262 ? 8.895 -6.135 -7.309 1.00 98.19 262 PHE A CA 1
ATOM 1937 C C . PHE A 1 262 ? 7.601 -5.359 -7.604 1.00 98.19 262 PHE A C 1
ATOM 1939 O O . PHE A 1 262 ? 6.635 -5.914 -8.123 1.00 98.19 262 PHE A O 1
ATOM 1946 N N . SER A 1 263 ? 7.600 -4.052 -7.349 1.00 97.75 263 SER A N 1
ATOM 1947 C CA . SER A 1 263 ? 6.473 -3.161 -7.642 1.00 97.75 263 SER A CA 1
ATOM 1948 C C . SER A 1 263 ? 6.156 -3.124 -9.140 1.00 97.75 263 SER A C 1
ATOM 1950 O O . SER A 1 263 ? 4.989 -3.163 -9.532 1.00 97.75 263 SER A O 1
ATOM 1952 N N . ARG A 1 264 ? 7.188 -3.070 -9.996 1.00 98.31 264 ARG A N 1
ATOM 1953 C CA . ARG A 1 264 ? 7.019 -3.116 -11.458 1.00 98.31 264 ARG A CA 1
ATOM 1954 C C . ARG A 1 264 ? 6.505 -4.476 -11.907 1.00 98.31 264 ARG A C 1
ATOM 1956 O O . ARG A 1 264 ? 5.624 -4.528 -12.757 1.00 98.31 264 ARG A O 1
ATOM 1963 N N . ALA A 1 265 ? 6.985 -5.558 -11.299 1.00 98.00 265 ALA A N 1
ATOM 1964 C CA . ALA A 1 265 ? 6.480 -6.897 -11.573 1.00 98.00 265 ALA A CA 1
ATOM 1965 C C . ALA A 1 265 ? 4.970 -6.985 -11.320 1.00 98.00 265 ALA A C 1
ATOM 1967 O O . ALA A 1 265 ? 4.231 -7.429 -12.193 1.00 98.00 265 ALA A O 1
ATOM 1968 N N . LEU A 1 266 ? 4.504 -6.465 -10.180 1.00 96.06 266 LEU A N 1
ATOM 1969 C CA . LEU A 1 266 ? 3.077 -6.385 -9.860 1.00 96.06 266 LEU A CA 1
ATOM 1970 C C . LEU A 1 266 ? 2.297 -5.530 -10.867 1.00 96.06 266 LEU A C 1
ATOM 1972 O O . LEU A 1 266 ? 1.210 -5.920 -11.275 1.00 96.06 266 LEU A O 1
ATOM 1976 N N . LEU A 1 267 ? 2.849 -4.394 -11.305 1.00 95.56 267 LEU A N 1
ATOM 1977 C CA . LEU A 1 267 ? 2.218 -3.547 -12.323 1.00 95.56 267 LEU A CA 1
ATOM 1978 C C . LEU A 1 267 ? 1.974 -4.292 -13.639 1.00 95.56 267 LEU A C 1
ATOM 1980 O O . LEU A 1 267 ? 0.889 -4.179 -14.205 1.00 95.56 267 LEU A O 1
ATOM 1984 N N . TYR A 1 268 ? 2.973 -5.019 -14.139 1.00 96.81 268 TYR A N 1
ATOM 1985 C CA . TYR A 1 268 ? 2.835 -5.773 -15.387 1.00 96.81 268 TYR A CA 1
ATOM 1986 C C . TYR A 1 268 ? 1.977 -7.024 -15.214 1.00 96.81 268 TYR A C 1
ATOM 1988 O O . TYR A 1 268 ? 1.182 -7.327 -16.100 1.00 96.81 268 TYR A O 1
ATOM 1996 N N . HIS A 1 269 ? 2.055 -7.676 -14.052 1.00 94.81 269 HIS A N 1
ATOM 1997 C CA . HIS A 1 269 ? 1.194 -8.804 -13.714 1.00 94.81 269 HIS A CA 1
ATOM 1998 C C . HIS A 1 269 ? -0.280 -8.389 -13.762 1.00 94.81 269 HIS A C 1
ATOM 2000 O O . HIS A 1 269 ? -1.075 -9.030 -14.442 1.00 94.81 269 HIS A O 1
ATOM 2006 N N . ASP A 1 270 ? -0.634 -7.275 -13.115 1.00 90.62 270 ASP A N 1
ATOM 2007 C CA . ASP A 1 270 ? -2.013 -6.772 -13.075 1.00 90.62 270 ASP A CA 1
ATOM 2008 C C . ASP A 1 270 ? -2.517 -6.342 -14.469 1.00 90.62 270 ASP A C 1
ATOM 2010 O O . ASP A 1 270 ? -3.718 -6.312 -14.717 1.00 90.62 270 ASP A O 1
ATOM 2014 N N . ARG A 1 271 ? -1.607 -6.026 -15.402 1.00 92.62 271 ARG A N 1
ATOM 2015 C CA . ARG A 1 271 ? -1.922 -5.720 -16.811 1.00 92.62 271 ARG A CA 1
ATOM 2016 C C . ARG A 1 271 ? -2.037 -6.963 -17.700 1.00 92.62 271 ARG A C 1
ATOM 2018 O O . ARG A 1 271 ? -2.329 -6.820 -18.884 1.00 92.62 271 ARG A O 1
ATOM 2025 N N . GLY A 1 272 ? -1.776 -8.154 -17.163 1.00 94.06 272 GLY A N 1
ATOM 2026 C CA . GLY A 1 272 ? -1.752 -9.410 -17.914 1.00 94.06 272 GLY A CA 1
ATOM 2027 C C . GLY A 1 272 ? -0.461 -9.664 -18.702 1.00 94.06 272 GLY A C 1
ATOM 2028 O O . GLY A 1 272 ? -0.368 -10.677 -19.389 1.00 94.06 272 GLY A O 1
ATOM 2029 N N . ASP A 1 273 ? 0.551 -8.796 -18.597 1.00 96.81 273 ASP A N 1
ATOM 2030 C CA . ASP A 1 273 ? 1.867 -9.004 -19.217 1.00 96.81 273 ASP A CA 1
ATOM 2031 C C . ASP A 1 273 ? 2.749 -9.848 -18.285 1.00 96.81 273 ASP A C 1
ATOM 2033 O O . ASP A 1 273 ? 3.625 -9.356 -17.564 1.00 96.81 273 ASP A O 1
ATOM 2037 N N . THR A 1 274 ? 2.462 -11.149 -18.255 1.00 96.06 274 THR A N 1
ATOM 2038 C CA . THR A 1 274 ? 3.120 -12.104 -17.355 1.00 96.06 274 THR A CA 1
ATOM 2039 C C . THR A 1 274 ? 4.591 -12.330 -17.701 1.00 96.06 274 THR A C 1
ATOM 2041 O O . THR A 1 274 ? 5.397 -12.562 -16.798 1.00 96.06 274 THR A O 1
ATOM 2044 N N . ALA A 1 275 ? 4.970 -12.191 -18.976 1.00 97.56 275 ALA A N 1
ATOM 2045 C CA . ALA A 1 275 ? 6.357 -12.293 -19.420 1.00 97.56 275 ALA A CA 1
ATOM 2046 C C . ALA A 1 275 ? 7.206 -11.172 -18.808 1.00 97.56 275 ALA A C 1
ATOM 2048 O O . ALA A 1 275 ? 8.197 -11.437 -18.122 1.00 97.56 275 ALA A O 1
ATOM 2049 N N . LYS A 1 276 ? 6.761 -9.921 -18.959 1.00 97.56 276 LYS A N 1
ATOM 2050 C CA . LYS A 1 276 ? 7.457 -8.766 -18.389 1.00 97.56 276 LYS A CA 1
ATOM 2051 C C . LYS A 1 276 ? 7.389 -8.744 -16.864 1.00 97.56 276 LYS A C 1
ATOM 2053 O O . LYS A 1 276 ? 8.354 -8.364 -16.200 1.00 97.56 276 LYS A O 1
ATOM 2058 N N . ALA A 1 277 ? 6.282 -9.208 -16.281 1.00 98.12 277 ALA A N 1
ATOM 2059 C CA . ALA A 1 277 ? 6.189 -9.406 -14.838 1.00 98.12 277 ALA A CA 1
ATOM 2060 C C . ALA A 1 277 ? 7.255 -10.391 -14.329 1.00 98.12 277 ALA A C 1
ATOM 2062 O O . ALA A 1 277 ? 7.938 -10.102 -13.345 1.00 98.12 277 ALA A O 1
ATOM 2063 N N . ALA A 1 278 ? 7.438 -11.528 -15.011 1.00 98.44 278 ALA A N 1
ATOM 2064 C CA . ALA A 1 278 ? 8.432 -12.534 -14.650 1.00 98.44 278 ALA A CA 1
ATOM 2065 C C . ALA A 1 278 ? 9.869 -11.986 -14.698 1.00 98.44 278 ALA A C 1
ATOM 2067 O O . ALA A 1 278 ? 10.661 -12.297 -13.805 1.00 98.44 278 ALA A O 1
ATOM 2068 N N . GLU A 1 279 ? 10.198 -11.136 -15.675 1.00 98.31 279 GLU A N 1
ATOM 2069 C CA . GLU A 1 279 ? 11.497 -10.449 -15.743 1.00 98.31 279 GLU A CA 1
ATOM 2070 C C . GLU A 1 279 ? 11.747 -9.582 -14.503 1.00 98.31 279 GLU A C 1
ATOM 2072 O O . GLU A 1 279 ? 12.788 -9.698 -13.852 1.00 98.31 279 GLU A O 1
ATOM 2077 N N . PHE A 1 280 ? 10.771 -8.755 -14.118 1.00 98.56 280 PHE A N 1
ATOM 2078 C CA . PHE A 1 280 ? 10.908 -7.881 -12.953 1.00 98.56 280 PHE A CA 1
ATOM 2079 C C . PHE A 1 280 ? 10.910 -8.640 -11.623 1.00 98.56 280 PHE A C 1
ATOM 2081 O O . PHE A 1 280 ? 11.648 -8.259 -10.710 1.00 98.56 280 PHE A O 1
ATOM 2088 N N . TYR A 1 281 ? 10.152 -9.735 -11.497 1.00 98.56 281 TYR A N 1
ATOM 2089 C CA . TYR A 1 281 ? 10.267 -10.603 -10.323 1.00 98.56 281 TYR A CA 1
ATOM 2090 C C . TYR A 1 281 ? 11.663 -11.216 -10.231 1.00 98.56 281 TYR A C 1
ATOM 2092 O O . TYR A 1 281 ? 12.259 -11.220 -9.154 1.00 98.56 281 TYR A O 1
ATOM 2100 N N . GLN A 1 282 ? 12.214 -11.686 -11.353 1.00 98.31 282 GLN A N 1
ATOM 2101 C CA . GLN A 1 282 ? 13.569 -12.222 -11.387 1.00 98.31 282 GLN A CA 1
ATOM 2102 C C . GLN A 1 282 ? 14.599 -11.157 -10.992 1.00 98.31 282 GLN A C 1
ATOM 2104 O O . GLN A 1 282 ? 15.481 -11.447 -10.187 1.00 98.31 282 GLN A O 1
ATOM 2109 N N . GLN A 1 283 ? 14.447 -9.922 -11.478 1.00 98.38 283 GLN A N 1
ATOM 2110 C CA . GLN A 1 283 ? 15.293 -8.794 -11.084 1.00 98.38 283 GLN A CA 1
ATOM 2111 C C . GLN A 1 283 ? 15.211 -8.516 -9.575 1.00 98.38 283 GLN A C 1
ATOM 2113 O O . GLN A 1 283 ? 16.243 -8.336 -8.930 1.00 98.38 283 GLN A O 1
ATOM 2118 N N . ALA A 1 284 ? 14.008 -8.524 -8.992 1.00 98.19 284 ALA A N 1
ATOM 2119 C CA . ALA A 1 284 ? 13.826 -8.345 -7.552 1.00 98.19 284 ALA A CA 1
ATOM 2120 C C . ALA A 1 284 ? 14.526 -9.449 -6.739 1.00 98.19 284 ALA A C 1
ATOM 2122 O O . ALA A 1 284 ? 15.162 -9.151 -5.730 1.00 98.19 284 ALA A O 1
ATOM 2123 N N . ILE A 1 285 ? 14.464 -10.702 -7.204 1.00 98.19 285 ILE A N 1
ATOM 2124 C CA . ILE A 1 285 ? 15.140 -11.852 -6.578 1.00 98.19 285 ILE A CA 1
ATOM 2125 C C . ILE A 1 285 ? 16.663 -11.746 -6.727 1.00 98.19 285 ILE A C 1
ATOM 2127 O O . ILE A 1 285 ? 17.391 -12.073 -5.798 1.00 98.19 285 ILE A O 1
ATOM 2131 N N . THR A 1 286 ? 17.169 -11.264 -7.863 1.00 98.25 286 THR A N 1
ATOM 2132 C CA . THR A 1 286 ? 18.610 -11.026 -8.048 1.00 98.25 286 THR A CA 1
ATOM 2133 C C . THR A 1 286 ? 19.129 -9.960 -7.083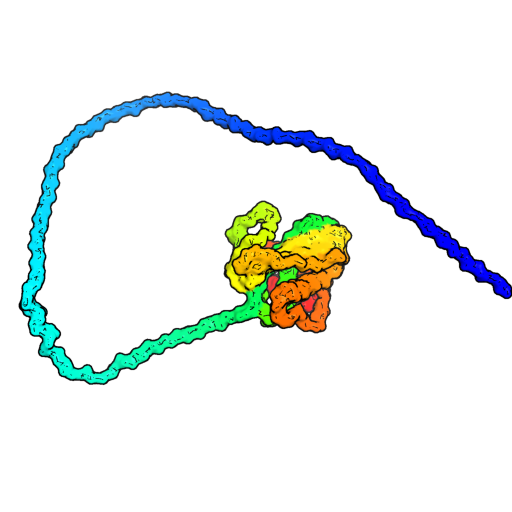 1.00 98.25 286 THR A C 1
ATOM 2135 O O . THR A 1 286 ? 20.209 -10.118 -6.521 1.00 98.25 286 THR A O 1
ATOM 2138 N N . LEU A 1 287 ? 18.359 -8.890 -6.868 1.00 97.31 287 LEU A N 1
ATOM 2139 C CA . LEU A 1 287 ? 18.713 -7.810 -5.941 1.00 97.31 287 LEU A CA 1
ATOM 2140 C C . LEU A 1 287 ? 18.553 -8.219 -4.470 1.00 97.31 287 LEU A C 1
ATOM 2142 O O . LEU A 1 287 ? 19.283 -7.730 -3.610 1.00 97.31 287 LEU A O 1
ATOM 2146 N N . PHE A 1 288 ? 17.600 -9.102 -4.173 1.00 96.75 288 PHE A N 1
ATOM 2147 C CA . PHE A 1 288 ? 17.350 -9.617 -2.832 1.00 96.75 288 PHE A CA 1
ATOM 2148 C C . PHE A 1 288 ? 16.965 -11.110 -2.899 1.00 96.75 288 PHE A C 1
ATOM 2150 O O . PHE A 1 288 ? 15.788 -11.441 -3.057 1.00 96.75 288 PHE A O 1
ATOM 2157 N N . PRO A 1 289 ? 17.931 -12.041 -2.769 1.00 96.19 289 PRO A N 1
ATOM 2158 C CA . PRO A 1 289 ? 17.682 -13.476 -2.940 1.00 96.19 289 PRO A CA 1
ATOM 2159 C C . PRO A 1 289 ? 16.641 -14.072 -1.994 1.00 96.19 289 PRO A C 1
ATOM 2161 O O . PRO A 1 289 ? 15.994 -15.054 -2.349 1.00 96.19 289 PRO A O 1
ATOM 2164 N N . ASP A 1 290 ? 16.420 -13.471 -0.826 1.00 93.31 290 ASP A N 1
ATOM 2165 C CA . ASP A 1 290 ? 15.418 -13.910 0.150 1.00 93.31 290 ASP A CA 1
ATOM 2166 C C . ASP A 1 290 ? 14.050 -13.233 -0.047 1.00 93.31 290 ASP A C 1
ATOM 2168 O O . ASP A 1 290 ? 13.215 -13.227 0.858 1.00 93.31 290 ASP A O 1
ATOM 2172 N N . TYR A 1 291 ? 13.785 -12.663 -1.235 1.00 95.06 291 TYR A N 1
ATOM 2173 C CA . TYR A 1 291 ? 12.498 -12.038 -1.546 1.00 95.06 291 TYR A CA 1
ATOM 2174 C C . TYR A 1 291 ? 11.380 -13.071 -1.751 1.00 95.06 291 TYR A C 1
ATOM 2176 O O . TYR A 1 291 ? 11.000 -13.375 -2.882 1.00 95.06 291 TYR A O 1
ATOM 2184 N N . THR A 1 292 ? 10.824 -13.604 -0.662 1.00 93.56 292 THR A N 1
ATOM 2185 C CA . THR A 1 292 ? 9.776 -14.642 -0.693 1.00 93.56 292 THR A CA 1
ATOM 2186 C C . THR A 1 292 ? 8.575 -14.252 -1.558 1.00 93.56 292 THR A C 1
ATOM 2188 O O . THR A 1 292 ? 8.127 -15.038 -2.389 1.00 93.56 292 THR A O 1
ATOM 2191 N N . GLU A 1 293 ? 8.093 -13.018 -1.428 1.00 93.50 293 GLU A N 1
ATOM 2192 C CA . GLU A 1 293 ? 6.934 -12.503 -2.160 1.00 93.50 293 GLU A CA 1
ATOM 2193 C C . GLU A 1 293 ? 7.218 -12.397 -3.667 1.00 93.50 293 GLU A C 1
ATOM 2195 O O . GLU A 1 293 ? 6.346 -12.692 -4.484 1.00 93.50 293 GLU A O 1
ATOM 2200 N N . ALA A 1 294 ? 8.447 -12.038 -4.057 1.00 96.62 294 ALA A N 1
ATOM 2201 C CA . ALA A 1 294 ? 8.845 -12.001 -5.462 1.00 96.62 294 ALA A CA 1
ATOM 2202 C C . ALA A 1 294 ? 9.013 -13.410 -6.052 1.00 96.62 294 ALA A C 1
ATOM 2204 O O . ALA A 1 294 ? 8.630 -13.632 -7.199 1.00 96.62 294 ALA A O 1
ATOM 2205 N N . LYS A 1 295 ? 9.527 -14.376 -5.275 1.00 97.50 295 LYS A N 1
ATOM 2206 C CA . LYS A 1 295 ? 9.599 -15.793 -5.687 1.00 97.50 295 LYS A CA 1
ATOM 2207 C C . LYS A 1 295 ? 8.211 -16.366 -5.954 1.00 97.50 295 LYS A C 1
ATOM 2209 O O . LYS A 1 295 ? 8.001 -17.023 -6.971 1.00 97.50 295 LYS A O 1
ATOM 2214 N N . GLU A 1 296 ? 7.264 -16.087 -5.065 1.00 95.00 296 GLU A N 1
ATOM 2215 C CA . GLU A 1 296 ? 5.882 -16.532 -5.226 1.00 95.00 296 GLU A CA 1
ATOM 2216 C C . GLU A 1 296 ? 5.198 -15.842 -6.415 1.00 95.00 296 GLU A C 1
ATOM 2218 O O . GLU A 1 296 ? 4.553 -16.502 -7.230 1.00 95.00 296 GLU A O 1
ATOM 2223 N N . GLY A 1 297 ? 5.406 -14.532 -6.581 1.00 94.88 297 GLY A N 1
ATOM 2224 C CA . GLY A 1 297 ? 4.936 -13.791 -7.753 1.00 94.88 297 GLY A CA 1
ATOM 2225 C C . GLY A 1 297 ? 5.479 -14.351 -9.071 1.00 94.88 297 GLY A C 1
ATOM 2226 O O . GLY A 1 297 ? 4.716 -14.528 -10.020 1.00 94.88 297 GLY A O 1
ATOM 2227 N N . LEU A 1 298 ? 6.766 -14.717 -9.115 1.00 97.69 298 LEU A N 1
ATOM 2228 C CA . LEU A 1 298 ? 7.390 -15.353 -10.279 1.00 97.69 298 LEU A CA 1
ATOM 2229 C C . LEU A 1 298 ? 6.765 -16.713 -10.598 1.00 97.69 298 LEU A C 1
ATOM 2231 O O . LEU A 1 298 ? 6.535 -17.022 -11.766 1.00 97.69 298 LEU A O 1
ATOM 2235 N N . ARG A 1 299 ? 6.488 -17.524 -9.569 1.00 96.88 299 ARG A N 1
ATOM 2236 C CA . ARG A 1 299 ? 5.826 -18.824 -9.729 1.00 96.88 299 ARG A CA 1
ATOM 2237 C C . ARG A 1 299 ? 4.442 -18.655 -10.354 1.00 96.88 299 ARG A C 1
ATOM 2239 O O . ARG A 1 299 ? 4.126 -19.380 -11.289 1.00 96.88 299 ARG A O 1
ATOM 2246 N N . LYS A 1 300 ? 3.662 -17.678 -9.877 1.00 93.69 300 LYS A N 1
ATOM 2247 C CA . LYS A 1 300 ? 2.334 -17.343 -10.419 1.00 93.69 300 LYS A CA 1
ATOM 2248 C C . LYS A 1 300 ? 2.399 -16.774 -11.840 1.00 93.69 300 LYS A C 1
ATOM 2250 O O . LYS A 1 300 ? 1.551 -17.087 -12.655 1.00 93.69 300 LYS A O 1
ATOM 2255 N N . ALA A 1 301 ? 3.404 -15.959 -12.161 1.00 94.31 301 ALA A N 1
ATOM 2256 C CA . ALA A 1 301 ? 3.557 -15.398 -13.507 1.00 94.31 301 ALA A CA 1
ATOM 2257 C C . ALA A 1 301 ? 3.939 -16.450 -14.568 1.00 94.31 301 ALA A C 1
ATOM 2259 O O . ALA A 1 301 ? 3.796 -16.197 -15.760 1.00 94.31 301 ALA A O 1
ATOM 2260 N N . ARG A 1 302 ? 4.458 -17.611 -14.147 1.00 93.50 302 ARG A N 1
ATOM 2261 C CA . ARG A 1 302 ? 4.883 -18.707 -15.033 1.00 93.50 302 ARG A CA 1
ATOM 2262 C C . ARG A 1 302 ? 3.882 -19.862 -15.132 1.00 93.50 302 ARG A C 1
ATOM 2264 O O . ARG A 1 302 ? 4.127 -20.764 -15.929 1.00 93.50 302 ARG A O 1
ATOM 2271 N N . SER A 1 303 ? 2.839 -19.877 -14.301 1.00 89.31 303 SER A N 1
ATOM 2272 C CA . SER A 1 303 ? 1.766 -20.882 -14.338 1.00 89.31 303 SER A CA 1
ATOM 2273 C C . SER A 1 303 ? 0.692 -20.496 -15.339 1.00 89.31 303 SER A C 1
ATOM 2275 O O . SER A 1 303 ? 0.247 -21.396 -16.078 1.00 89.31 303 SER A O 1
#

Radius of gyration: 37.21 Å; chains: 1; bounding box: 131×96×71 Å

Sequence (303 aa):
MAGAIRHPGRQWSSRSNPVSRAWCCFTTSRPTATTPLIACSPTRSRTHGAPARVSASAPRRKAQPSPSDEERADMNRRLSQAVLGILAPLAVIAAPLAAQDARPGLAVLPFSNGGSYGQDKEIFAALERGIPATLIAELGRNTSVRVIERTETQRLLDQSDLEESGRVDAATAARIGAQVGARYAIMGTFIDYYGKFRIDARIVDVETGEILTVVQAGPADRQSLYGLLRDLAAGIVTKTGLPGGAGGSTVRSVPTEALTAFSRALLYHDRGDTAKAAEFYQQAITLFPDYTEAKEGLRKARS

Secondary structure (DSSP, 8-state):
-----------------------------PPPP-----------------------PPP-PPP-PPPPTTTTSSTT-S------------------------SPEEEEEEEEE-S-BSS-HHHHHHHHHHHHHHHHHHHHT-TTSEEPPHHHHHHHHTTS---TT-PPPHHHHHHHHHHTT-SEEEEEEEEEETTEEEEEEEEEETTT--EEEEEEEEEEEGGGHHHHHHHHHHHHHHHHT-TT-SPPS------HHHHHHHHHHHHHHHTT-HHHHHHHHHHHHHH-TT-HHHHHHHHHHT-

Foldseek 3Di:
DDDDDDDDDDDDDDDDDDDDDDDDDDDDDDDDDDDDDDDDDDDDDDDDDDDDDDDDDDDDDDDDDDDDPPVVPPPPPDDDDDDDDDPPPPPPPPPPPPPPLPQAEEEE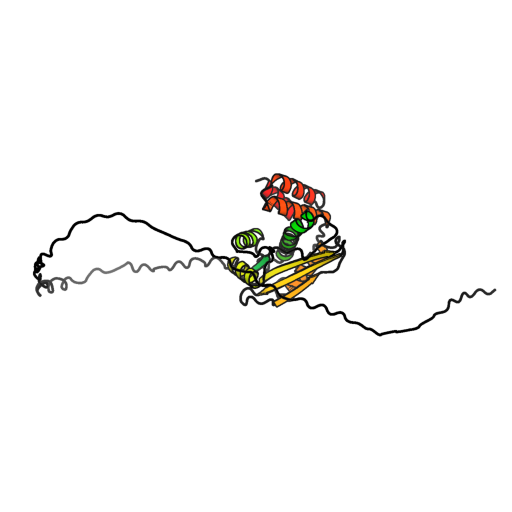EFEAEPDADQDDPLLRQLCSQLLSQLLLVQLVLQVSHHYDDHVQLVVVLVVDPDPPRSADDLLNQLVSCVVRRHQWGKYWYWYHYNQQIKIKIFIAGSVVSDGQDIDIFDRDGLQCVSVSSNSSSQSVCVSVVGPRGRHDDDPDDQGSQLSSLQSSLSVCVVVVNLVSSLVSLVVSCVSPVPPPVSVVSNVVSVD